Protein 4C24 (pdb70)

Foldseek 3Di:
DPLFDDPVQLVVQLVLLVVCVVVPQAQNALKKKWFADVVNQKIWIAADPDGSNPDDSQRIWIAHLVRHTDGHPGHGRLCVLLVSVLVVPDPFFGMKIWHAGPLLLVCLQVQHKFAALDLLLLLWARIAHEFDEDDGSDPNQSVSQNVRSVVTQKHRYHNGTIMGTGPDSVSNSVNSVSVSVSSVVCVVVVVVHHRDGDDNVVSVVSNVVVD

Solvent-accessible surface area: 10039 Å² total; per-residue (Å²): 112,100,120,36,11,47,66,66,39,25,109,63,0,23,126,18,1,68,18,0,43,120,73,122,17,9,83,11,107,44,11,6,0,0,17,8,36,76,102,78,78,10,0,1,0,2,8,49,85,34,88,8,103,122,13,134,61,82,6,1,0,0,1,40,47,115,17,83,72,67,53,30,175,116,140,21,2,49,4,79,57,2,0,1,16,0,4,76,92,33,128,69,0,42,0,0,0,0,0,61,10,80,57,0,24,61,5,0,68,112,130,82,65,0,29,2,24,45,99,42,0,14,29,5,18,88,36,0,81,38,3,66,108,12,72,143,36,50,152,53,2,0,61,31,0,13,133,15,0,107,63,32,68,0,0,0,0,2,67,22,0,0,0,0,0,0,53,67,0,109,54,0,24,58,5,0,69,26,0,19,98,1,0,90,58,32,18,78,34,114,127,197,36,139,15,121,70,55,87,84,147,64,5,60,88,18,46,117,146,78,195

Sequence (211 aa):
GSHMASSDVVKQELIIKYGKKLVETDLTKGTGGNLSVVFDREKQLMAITPSGIDFFEIKEESDIVVMMDINGNVVEGERLPSSEWYMHLIQYQTRDDDIDAIIHAHTTYATVLACLREPLPASHYMIIAVAGKDVRVVAEYATYGTKELAVNAAKAMEGRRAVLLANHGILAGAQNLLNAFNNIVEEEVEYCAKIYCLAKKNFGEPVVLPDEEMELMAEKFK

Nearest PDB structures (foldseek):
  4c25-assembly1_A  TM=1.003E+00  e=1.238E-41  Streptococcus pneumoniae TIGR4
  6btg-assembly1_A  TM=9.864E-01  e=4.181E-29  Bacillus thuringiensis
  8ix6-assembly1_A  TM=8.396E-01  e=2.714E-15  Bradyrhizobium sp. WSM3983
  8iqa-assembly1_A  TM=8.465E-01  e=7.415E-15  Alcaligenes faecalis subsp. faecalis NBRC 13111
  8il8-assembly1_C  TM=8.362E-01  e=9.393E-15  Alcaligenes faecalis subsp. faecalis NBRC 13111

B-factor: mean 19.61, std 7.41, range [9.48, 58.16]

Organism: Streptococcus pneumoniae serotype 4 (strain ATCC BAA-334 / TIGR4) (NCBI:txid170187)

InterPro domains:
  IPR001303 Class II aldolase/adducin N-terminal [PF00596] (6-182)
  IPR001303 Class II aldolase/adducin N-terminal [SM01007] (6-182)
  IPR036409 Class II aldolase/adducin N-terminal domain superfamily [G3DSA:3.40.225.10] (1-212)
  IPR036409 Class II aldolase/adducin N-terminal domain superfamily [SSF53639] (3-211)
  IPR050197 Aldolase class II family, sugar metabolism enzymes [PTHR22789] (2-211)

Structure (mmCIF, N/CA/C/O backbone):
data_4C24
#
_entry.id   4C24
#
_cell.length_a   112.970
_cell.length_b   112.970
_cell.length_c   40.905
_cell.angle_alpha   90.00
_cell.angle_beta   90.00
_cell.angle_gamma   90.00
#
_symmetry.space_group_name_H-M   'I 4'
#
loop_
_entity.id
_entity.type
_entity.pdbx_description
1 polymer 'L-FUCULOSE PHOSPHATE ALDOLASE'
2 non-polymer 'ZINC ION'
3 non-polymer 'NICKEL (II) ION'
4 non-polymer 'SULFATE ION'
5 non-polymer 1,2-ETHANEDIOL
6 non-polymer GLYCEROL
7 water water
#
loop_
_atom_site.group_PDB
_atom_site.id
_atom_site.type_symbol
_atom_site.label_atom_id
_at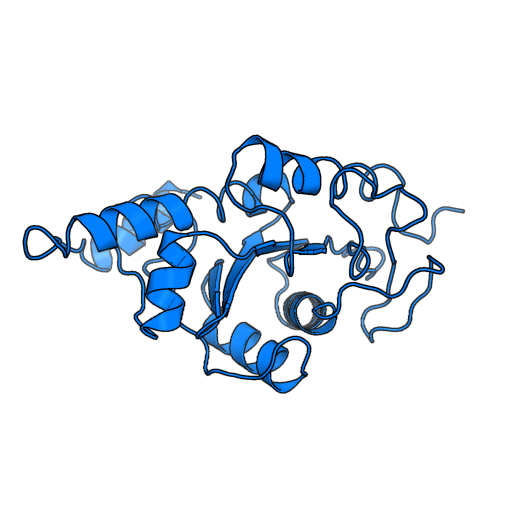om_site.label_alt_id
_atom_site.label_comp_id
_atom_site.label_asym_id
_atom_site.label_entity_id
_atom_site.label_seq_id
_atom_site.pdbx_PDB_ins_code
_atom_site.Cartn_x
_atom_site.Cartn_y
_atom_site.Cartn_z
_atom_site.occupancy
_atom_site.B_iso_or_equiv
_atom_site.auth_seq_id
_atom_site.auth_comp_id
_atom_site.auth_asym_id
_atom_site.auth_atom_id
_atom_site.pdbx_PDB_model_num
ATOM 1 N N . GLY A 1 1 ? 31.462 24.795 -35.090 1.00 32.01 -4 GLY A N 1
ATOM 2 C CA . GLY A 1 1 ? 30.829 23.772 -35.972 1.00 32.89 -4 GLY A CA 1
ATOM 3 C C . GLY A 1 1 ? 31.179 22.384 -35.480 1.00 32.81 -4 GLY A C 1
ATOM 4 O O . GLY A 1 1 ? 30.916 21.385 -36.149 1.00 33.07 -4 GLY A O 1
ATOM 5 N N . SER A 1 2 ? 31.793 22.343 -34.300 1.00 28.45 -3 SER A N 1
ATOM 6 C CA . SER A 1 2 ? 32.191 21.116 -33.632 1.00 27.28 -3 SER A CA 1
ATOM 7 C C . SER A 1 2 ? 32.466 21.496 -32.171 1.00 24.59 -3 SER A C 1
ATOM 8 O O . SER A 1 2 ? 32.929 20.669 -31.379 1.00 26.26 -3 SER A O 1
ATOM 11 N N . HIS A 1 3 ? 32.179 22.751 -31.834 1.00 18.57 -2 HIS A N 1
ATOM 12 C CA . HIS A 1 3 ? 32.599 23.299 -30.525 1.00 19.86 -2 HIS A CA 1
ATOM 13 C C . HIS A 1 3 ? 31.538 23.133 -29.466 1.00 20.64 -2 HIS A C 1
ATOM 14 O O . HIS A 1 3 ? 31.808 23.359 -28.280 1.00 22.49 -2 HIS A O 1
ATOM 21 N N . MET A 1 4 ? 30.340 22.766 -29.891 1.00 19.84 -1 MET A N 1
ATOM 22 C CA . MET A 1 4 ? 29.177 22.640 -29.010 1.00 20.20 -1 MET A CA 1
ATOM 23 C C . MET A 1 4 ? 28.757 21.182 -28.805 1.00 22.47 -1 MET A C 1
ATOM 24 O O . MET A 1 4 ? 29.336 20.257 -29.393 1.00 26.33 -1 MET A O 1
ATOM 29 N N . ALA A 1 5 ? 27.750 20.979 -27.962 1.00 26.02 0 ALA A N 1
ATOM 30 C CA . ALA A 1 5 ? 27.282 19.633 -27.648 1.00 26.15 0 ALA A CA 1
ATOM 31 C C . ALA A 1 5 ? 26.687 18.994 -28.903 1.00 26.74 0 ALA A C 1
ATOM 32 O O . ALA A 1 5 ? 25.972 19.655 -29.659 1.00 28.83 0 ALA A O 1
ATOM 34 N N . SER A 1 6 ? 26.990 17.717 -29.120 1.00 27.94 1 SER A N 1
ATOM 35 C CA . SER A 1 6 ? 26.585 17.035 -30.355 1.00 27.74 1 SER A CA 1
ATOM 36 C C . SER A 1 6 ? 25.077 16.818 -30.470 1.00 28.97 1 SER A C 1
ATOM 37 O O . SER A 1 6 ? 24.350 16.796 -29.464 1.00 27.94 1 SER A O 1
ATOM 40 N N . SER A 1 7 ? 24.609 16.658 -31.707 1.00 28.67 2 SER A N 1
ATOM 41 C CA . SER A 1 7 ? 23.251 16.202 -31.963 1.00 28.79 2 SER A CA 1
ATOM 42 C C . SER A 1 7 ? 22.957 14.900 -31.228 1.00 26.60 2 SER A C 1
ATOM 43 O O . SER A 1 7 ? 21.878 14.749 -30.637 1.00 28.43 2 SER A O 1
ATOM 46 N N . ASP A 1 8 ? 23.924 13.981 -31.243 1.00 25.86 3 ASP A N 1
ATOM 47 C CA . ASP A 1 8 ? 23.762 12.692 -30.584 1.00 27.33 3 ASP A CA 1
ATOM 48 C C . ASP A 1 8 ? 23.312 12.881 -29.130 1.00 26.46 3 ASP A C 1
ATOM 49 O O . ASP A 1 8 ? 22.281 12.330 -28.736 1.00 24.66 3 ASP A O 1
ATOM 51 N N . VAL A 1 9 ? 24.041 13.703 -28.370 1.00 26.93 4 VAL A N 1
ATOM 52 C CA A VAL A 1 9 ? 23.688 13.910 -26.952 0.50 25.76 4 VAL A CA 1
ATOM 53 C CA B VAL A 1 9 ? 23.722 13.987 -26.953 0.50 25.83 4 VAL A CA 1
ATOM 54 C C . VAL A 1 9 ? 22.305 14.538 -26.767 1.00 21.81 4 VAL A C 1
ATOM 55 O O . VAL A 1 9 ? 21.568 14.128 -25.878 1.00 24.30 4 VAL A O 1
ATOM 62 N N . LYS A 1 10 ? 21.931 15.497 -27.601 1.00 20.55 5 LYS A N 1
ATOM 63 C CA . LYS A 1 10 ? 20.616 16.126 -27.518 1.00 18.68 5 LYS A CA 1
ATOM 64 C C . LYS A 1 10 ? 19.471 15.136 -27.746 1.00 22.97 5 LYS A C 1
ATOM 65 O O . LYS A 1 10 ? 18.479 15.103 -27.003 1.00 21.57 5 LYS A O 1
ATOM 71 N N . GLN A 1 11 ? 19.627 14.315 -28.781 1.00 23.75 6 GLN A N 1
ATOM 72 C CA . GLN A 1 11 ? 18.636 13.306 -29.103 1.00 24.35 6 GLN A CA 1
ATOM 73 C C . GLN A 1 11 ? 18.499 12.313 -27.969 1.00 22.79 6 GLN A C 1
ATOM 74 O O . GLN A 1 11 ? 17.383 11.844 -27.687 1.00 21.28 6 GLN A O 1
ATOM 80 N N . GLU A 1 12 ? 19.636 11.984 -27.347 1.00 22.05 7 GLU A N 1
ATOM 81 C CA . GLU A 1 12 ? 19.654 11.033 -26.246 1.00 23.14 7 GLU A CA 1
ATOM 82 C C . GLU A 1 12 ? 18.915 11.577 -25.032 1.00 20.46 7 GLU A C 1
ATOM 83 O O . GLU A 1 12 ? 18.154 10.840 -24.403 1.00 19.31 7 GLU A O 1
ATOM 89 N N . LEU A 1 13 ? 19.085 12.857 -24.720 1.00 19.17 8 LEU A N 1
ATOM 90 C CA . LEU A 1 13 ? 18.289 13.472 -23.642 1.00 17.24 8 LEU A CA 1
ATOM 91 C C . LEU A 1 13 ? 16.801 13.330 -23.888 1.00 19.07 8 LEU A C 1
ATOM 92 O O . LEU A 1 13 ? 16.042 12.997 -23.004 1.00 20.37 8 LEU A O 1
ATOM 97 N N . ILE A 1 14 ? 16.385 13.558 -25.128 1.00 19.59 9 ILE A N 1
ATOM 98 C CA A ILE A 1 14 ? 14.990 13.427 -25.516 0.50 19.89 9 ILE A CA 1
ATOM 99 C CA B ILE A 1 14 ? 14.989 13.442 -25.497 0.50 19.72 9 ILE A CA 1
ATOM 100 C C . ILE A 1 14 ? 14.502 11.994 -25.351 1.00 19.30 9 ILE A C 1
ATOM 101 O O . ILE A 1 14 ? 13.422 11.760 -24.805 1.00 20.82 9 ILE A O 1
ATOM 110 N N . LYS A 1 15 ? 15.311 11.039 -25.812 1.00 19.35 10 LYS A N 1
ATOM 111 C CA . LYS A 1 15 ? 14.995 9.622 -25.709 1.00 22.91 10 LYS A CA 1
ATOM 112 C C . LYS A 1 15 ? 14.735 9.228 -24.250 1.00 22.17 10 LYS A C 1
ATOM 113 O O . LYS A 1 15 ? 13.693 8.641 -23.948 1.00 19.86 10 LYS A O 1
ATOM 119 N N . TYR A 1 16 ? 15.663 9.577 -23.357 1.00 20.31 11 TYR A N 1
ATOM 120 C CA . TYR A 1 16 ? 15.522 9.184 -21.944 1.00 18.83 11 TYR A CA 1
ATOM 121 C C . TYR A 1 16 ? 14.432 9.915 -21.192 1.00 16.93 11 TYR A C 1
ATOM 122 O O . TYR A 1 16 ? 13.845 9.340 -20.286 1.00 19.60 11 TYR A O 1
ATOM 131 N N . GLY A 1 17 ? 14.169 11.159 -21.561 1.00 16.17 12 GLY A N 1
ATOM 132 C CA . GLY A 1 17 ? 12.992 11.910 -21.118 1.00 14.48 12 GLY A CA 1
ATOM 133 C C . GLY A 1 17 ? 11.734 11.124 -21.385 1.00 17.36 12 GLY A C 1
ATOM 134 O O . GLY A 1 17 ? 10.934 10.871 -20.489 1.00 18.78 12 GLY A O 1
ATOM 135 N N . LYS A 1 18 ? 11.567 10.700 -22.636 1.00 19.73 13 LYS A N 1
ATOM 136 C CA . LYS A 1 18 ? 10.449 9.878 -22.999 1.00 18.77 13 LYS A CA 1
ATOM 137 C C . LYS A 1 18 ? 10.408 8.568 -22.225 1.00 16.90 13 LYS A C 1
ATOM 138 O O . LYS A 1 18 ? 9.333 8.160 -21.793 1.00 20.15 13 LYS A O 1
ATOM 144 N N . LYS A 1 19 ? 11.556 7.903 -22.071 1.00 16.90 14 LYS A N 1
ATOM 145 C CA . LYS A 1 19 ? 11.623 6.611 -21.352 1.00 17.36 14 LYS A CA 1
ATOM 146 C C . LYS A 1 19 ? 11.118 6.758 -19.919 1.00 18.28 14 LYS A C 1
ATOM 147 O O . LYS A 1 19 ? 10.424 5.877 -19.413 1.00 16.83 14 LYS A O 1
ATOM 149 N N . LEU A 1 20 ? 11.433 7.876 -19.294 1.00 18.66 15 LEU A N 1
ATOM 150 C CA . LEU A 1 20 ? 10.937 8.099 -17.920 1.00 17.66 15 LEU A CA 1
ATOM 151 C C . LEU A 1 20 ? 9.404 8.067 -17.869 1.00 17.57 15 LEU A C 1
ATOM 152 O O . LEU A 1 20 ? 8.824 7.501 -16.953 1.00 17.84 15 LEU A O 1
ATOM 157 N N . VAL A 1 21 ? 8.722 8.640 -18.872 1.00 17.52 16 VAL A N 1
ATOM 158 C CA . VAL A 1 21 ? 7.250 8.630 -18.901 1.00 18.98 16 VAL A CA 1
ATOM 159 C C . VAL A 1 21 ? 6.732 7.271 -19.377 1.00 20.25 16 VAL A C 1
ATOM 160 O O . VAL A 1 21 ? 5.767 6.744 -18.844 1.00 21.93 16 VAL A O 1
ATOM 164 N N . GLU A 1 22 ? 7.373 6.704 -20.397 1.00 20.11 17 GLU A N 1
ATOM 165 C CA . GLU A 1 22 ? 6.901 5.448 -20.991 1.00 22.33 17 GLU A CA 1
ATOM 166 C C . GLU A 1 22 ? 6.880 4.328 -19.948 1.00 23.04 17 GLU A C 1
ATOM 167 O O . GLU A 1 22 ? 5.951 3.513 -19.911 1.00 25.84 17 GLU A O 1
ATOM 173 N N . THR A 1 23 ? 7.887 4.315 -19.079 1.00 21.46 18 THR A N 1
ATOM 174 C CA . THR A 1 23 ? 7.992 3.277 -18.045 1.00 19.81 18 THR A CA 1
ATOM 175 C C . THR A 1 23 ? 7.271 3.676 -16.759 1.00 19.55 18 THR A C 1
ATOM 176 O O . THR A 1 23 ? 7.312 2.944 -15.774 1.00 24.17 18 THR A O 1
ATOM 180 N N . ASP A 1 24 ? 6.595 4.811 -16.794 1.00 20.52 19 ASP A N 1
ATOM 181 C CA . ASP A 1 24 ? 5.818 5.317 -15.660 1.00 21.24 19 ASP A CA 1
ATOM 182 C C . ASP A 1 24 ? 6.641 5.583 -14.400 1.00 20.74 19 ASP A C 1
ATOM 183 O O . ASP A 1 24 ? 6.117 5.549 -13.276 1.00 23.04 19 ASP A O 1
ATOM 188 N N . LEU A 1 25 ? 7.918 5.873 -14.573 1.00 18.25 20 LEU A N 1
ATOM 189 C CA . LEU A 1 25 ? 8.703 6.364 -13.431 1.00 18.31 20 LEU A CA 1
ATOM 190 C C . LEU A 1 25 ? 8.227 7.748 -13.000 1.00 22.35 20 LEU A C 1
ATOM 191 O O . LEU A 1 25 ? 8.162 8.050 -11.807 1.00 23.30 20 LEU A O 1
ATOM 196 N N . THR A 1 26 ? 7.896 8.602 -13.966 1.00 23.30 21 THR A N 1
ATOM 197 C CA . THR A 1 26 ? 7.372 9.931 -13.653 1.00 22.71 21 THR A CA 1
ATOM 198 C C . THR A 1 26 ? 6.462 10.397 -14.778 1.00 27.31 21 THR A C 1
ATOM 199 O O . THR A 1 26 ? 6.494 9.829 -15.863 1.00 34.45 21 THR A O 1
ATOM 203 N N . LYS A 1 27 ? 5.640 11.405 -14.506 1.00 31.20 22 LYS A N 1
ATOM 204 C CA . LYS A 1 27 ? 4.873 12.072 -15.555 1.00 34.34 22 LYS A CA 1
ATOM 205 C C . LYS A 1 27 ? 5.727 13.116 -16.294 1.00 34.26 22 LYS A C 1
ATOM 206 O O . LYS A 1 27 ? 5.351 13.592 -17.368 1.00 39.35 22 LYS A O 1
ATOM 208 N N . GLY A 1 28 ? 6.876 13.460 -15.710 1.00 32.65 23 GLY A N 1
ATOM 209 C CA . GLY A 1 28 ? 7.784 14.459 -16.273 1.00 32.38 23 GLY A CA 1
ATOM 210 C C . GLY A 1 28 ? 7.855 15.793 -15.551 1.00 28.05 23 GLY A C 1
ATOM 211 O O . GLY A 1 28 ? 8.870 16.495 -15.624 1.00 24.27 23 GLY A O 1
ATOM 212 N N . THR A 1 29 ? 6.784 16.158 -14.856 1.00 28.66 24 THR A N 1
ATOM 213 C CA . THR A 1 29 ? 6.721 17.475 -14.228 1.00 25.71 24 THR A CA 1
ATOM 214 C C . THR A 1 29 ? 7.810 17.597 -13.170 1.00 25.38 24 THR A C 1
ATOM 215 O O . THR A 1 29 ? 7.999 16.688 -12.349 1.00 25.89 24 THR A O 1
ATOM 219 N N . GLY A 1 30 ? 8.548 18.702 -13.231 1.00 24.34 25 GLY A N 1
ATOM 220 C CA . GLY A 1 30 ? 9.645 18.965 -12.310 1.00 25.27 25 GLY A CA 1
ATOM 221 C C . GLY A 1 30 ? 10.861 18.080 -12.515 1.00 20.81 25 GLY A C 1
ATOM 222 O O . GLY A 1 30 ? 11.832 18.212 -11.774 1.00 24.73 25 GLY A O 1
ATOM 223 N N . GLY A 1 31 ? 10.805 17.189 -13.517 1.00 19.88 26 GLY A N 1
ATOM 224 C CA . GLY A 1 31 ? 11.897 16.261 -13.829 1.00 18.30 26 GLY A CA 1
ATOM 225 C C . GLY A 1 31 ? 12.811 16.836 -14.890 1.00 16.27 26 GLY A C 1
ATOM 226 O O . GLY A 1 31 ? 12.407 17.704 -15.662 1.00 18.93 26 GLY A O 1
ATOM 227 N N . ASN A 1 32 ? 14.052 16.380 -14.914 1.00 14.27 27 ASN A N 1
ATOM 228 C CA . ASN A 1 32 ? 15.037 16.971 -15.854 1.00 12.58 27 ASN A CA 1
ATOM 229 C C . ASN A 1 32 ? 16.204 16.034 -16.055 1.00 13.77 27 ASN A C 1
ATOM 230 O O . ASN A 1 32 ? 16.493 15.184 -15.225 1.00 15.18 27 ASN A O 1
ATOM 235 N N . LEU A 1 33 ? 16.875 16.173 -17.192 1.00 12.08 28 LEU A N 1
ATOM 236 C CA . LEU A 1 33 ? 18.005 15.330 -17.515 1.00 10.64 28 LEU A CA 1
ATOM 237 C C . LEU A 1 33 ? 19.104 16.213 -18.058 1.00 10.40 28 LEU A C 1
ATOM 238 O O . LEU A 1 33 ? 18.841 17.232 -18.722 1.00 12.77 28 LEU A O 1
ATOM 243 N N . SER A 1 34 ? 20.329 15.775 -17.829 1.00 11.22 29 SER A N 1
ATOM 244 C CA . SER A 1 34 ? 21.474 16.457 -18.382 1.00 12.82 29 SER A CA 1
ATOM 245 C C . SER A 1 34 ? 22.601 15.490 -18.677 1.00 13.26 29 SER A C 1
ATOM 246 O O . SER A 1 34 ? 22.653 14.361 -18.158 1.00 11.98 29 SER A O 1
ATOM 249 N N . VAL A 1 35 ? 23.487 15.953 -19.566 1.00 12.08 30 VAL A N 1
ATOM 250 C CA A VAL A 1 35 ? 24.754 15.289 -19.804 0.50 13.38 30 VAL A CA 1
ATOM 251 C CA B VAL A 1 35 ? 24.732 15.292 -19.865 0.50 13.32 30 VAL A CA 1
ATOM 252 C C . VAL A 1 35 ? 25.848 16.337 -19.792 1.00 12.08 30 VAL A C 1
ATOM 253 O O . VAL A 1 35 ? 25.628 17.493 -20.163 1.00 15.35 30 VAL A O 1
ATOM 260 N N . PHE A 1 36 ? 27.031 15.917 -19.364 1.00 12.68 31 PHE A N 1
ATOM 261 C CA . PHE A 1 36 ? 28.205 16.776 -19.356 1.00 15.05 31 PHE A CA 1
ATOM 262 C C . PHE A 1 36 ? 29.272 16.196 -20.271 1.00 16.10 31 PHE A C 1
ATOM 263 O O . PHE A 1 36 ? 29.650 15.034 -20.146 1.00 17.92 31 PHE A O 1
ATOM 271 N N . ASP A 1 37 ? 29.746 17.023 -21.203 1.00 16.07 32 ASP A N 1
ATOM 272 C CA . ASP A 1 37 ? 30.822 16.639 -22.104 1.00 18.39 32 ASP A CA 1
ATOM 273 C C . ASP A 1 37 ? 32.102 17.133 -21.441 1.00 19.26 32 ASP A C 1
ATOM 274 O O . ASP A 1 37 ? 32.302 18.352 -21.321 1.00 19.43 32 ASP A O 1
ATOM 279 N N . ARG A 1 38 ? 32.953 16.210 -20.986 1.00 21.30 33 ARG A N 1
ATOM 280 C CA . ARG A 1 38 ? 34.189 16.576 -20.257 1.00 22.43 33 ARG A CA 1
ATOM 281 C C . ARG A 1 38 ? 35.270 17.235 -21.107 1.00 23.34 33 ARG A C 1
ATOM 282 O O . ARG A 1 38 ? 36.052 18.040 -20.603 1.00 26.57 33 ARG A O 1
ATOM 290 N N . GLU A 1 39 ? 35.323 16.877 -22.388 1.00 22.84 34 GLU A N 1
ATOM 291 C CA . GLU A 1 39 ? 36.342 17.425 -23.282 1.00 22.86 34 GLU A CA 1
ATOM 292 C C . GLU A 1 39 ? 35.982 18.881 -23.559 1.00 24.81 34 GLU A C 1
ATOM 293 O O . GLU A 1 39 ? 36.837 19.773 -23.484 1.00 28.05 34 GLU A O 1
ATOM 295 N N . LYS A 1 40 ? 34.700 19.115 -23.825 1.00 18.25 35 LYS A N 1
ATOM 296 C CA . LYS A 1 40 ? 34.198 20.456 -24.135 1.00 20.31 35 LYS A CA 1
ATOM 297 C C . LYS A 1 40 ? 33.860 21.286 -22.900 1.00 19.73 35 LYS A C 1
ATOM 298 O O . LYS A 1 40 ? 33.800 22.508 -22.976 1.00 21.79 35 LYS A O 1
ATOM 304 N N . GLN A 1 41 ? 33.667 20.611 -21.767 1.00 20.24 36 GLN A N 1
ATOM 305 C CA . GLN A 1 41 ? 33.224 21.244 -20.524 1.00 18.46 36 GLN A CA 1
ATOM 306 C C . GLN A 1 41 ? 31.893 21.985 -20.712 1.00 16.84 36 GLN A C 1
ATOM 307 O O . GLN A 1 41 ? 31.731 23.131 -20.295 1.00 18.82 36 GLN A O 1
ATOM 313 N N . LEU A 1 42 ? 30.938 21.302 -21.333 1.00 14.88 37 LEU A N 1
ATOM 314 C CA . LEU A 1 42 ? 29.617 21.850 -21.595 1.00 14.72 37 LEU A CA 1
ATOM 315 C C . LEU A 1 42 ? 28.590 20.908 -21.021 1.00 13.77 37 LEU A C 1
ATOM 316 O O . LEU A 1 42 ? 28.718 19.678 -21.183 1.00 14.96 37 LEU A O 1
ATOM 321 N N . MET A 1 43 ? 27.564 21.479 -20.376 1.00 11.99 38 MET A N 1
ATOM 322 C CA . MET A 1 43 ? 26.394 20.711 -19.994 1.00 12.16 38 MET A CA 1
ATOM 323 C C . MET A 1 43 ? 25.243 20.926 -20.981 1.00 12.60 38 MET A C 1
ATOM 324 O O . MET A 1 43 ? 24.913 22.058 -21.294 1.00 15.28 38 MET A O 1
ATOM 329 N N . ALA A 1 44 ? 24.618 19.835 -21.430 1.00 12.44 39 ALA A N 1
ATOM 330 C CA . ALA A 1 44 ? 23.376 19.931 -22.160 1.00 13.71 39 ALA A CA 1
ATOM 331 C C . ALA A 1 44 ? 22.255 19.493 -21.227 1.00 12.65 39 ALA A C 1
ATOM 332 O O . ALA A 1 44 ? 22.359 18.449 -20.590 1.00 14.33 39 ALA A O 1
ATOM 334 N N . ILE A 1 45 ? 21.196 20.278 -21.165 1.00 11.77 40 ILE A N 1
ATOM 335 C CA . ILE A 1 45 ? 20.129 20.012 -20.201 1.00 12.93 40 ILE A CA 1
ATOM 336 C C . ILE A 1 45 ? 18.757 20.233 -20.827 1.00 13.81 40 ILE A C 1
ATOM 337 O O . ILE A 1 45 ? 18.604 21.023 -21.753 1.00 14.29 40 ILE A O 1
ATOM 342 N N . THR A 1 46 ? 17.756 19.519 -20.347 1.00 13.59 41 THR A N 1
ATOM 343 C CA . THR A 1 46 ? 16.380 19.744 -20.794 1.00 12.80 41 THR A CA 1
ATOM 344 C C . THR A 1 46 ? 15.860 21.118 -20.415 1.00 15.06 41 THR A C 1
ATOM 345 O O . THR A 1 46 ? 16.345 21.720 -19.452 1.00 16.63 41 THR A O 1
ATOM 349 N N . PRO A 1 47 ? 14.880 21.648 -21.165 1.00 16.00 42 PRO A N 1
ATOM 350 C CA . PRO A 1 47 ? 14.369 22.988 -20.914 1.00 15.87 42 PRO A CA 1
ATOM 351 C C . PRO A 1 47 ? 13.313 22.988 -19.819 1.00 16.51 42 PRO A C 1
ATOM 352 O O . PRO A 1 47 ? 12.752 21.925 -19.514 1.00 19.05 42 PRO A O 1
ATOM 356 N N . SER A 1 48 ? 13.007 24.167 -19.286 1.00 19.03 43 SER A N 1
ATOM 357 C CA . SER A 1 48 ? 11.999 24.282 -18.219 1.00 20.94 43 SER A CA 1
ATOM 358 C C . SER A 1 48 ? 10.593 24.191 -18.785 1.00 24.15 43 SER A C 1
ATOM 359 O O . SER A 1 48 ? 10.317 24.750 -19.850 1.00 24.98 43 SER A O 1
ATOM 362 N N . GLY A 1 49 ? 9.717 23.483 -18.076 1.00 25.92 44 GLY A N 1
ATOM 363 C CA . GLY A 1 49 ? 8.279 23.538 -18.324 1.00 27.21 44 GLY A CA 1
ATOM 364 C C . GLY A 1 49 ? 7.835 23.169 -19.722 1.00 30.25 44 GLY A C 1
ATOM 365 O O . GLY A 1 49 ? 6.879 23.759 -20.243 1.00 32.53 44 GLY A O 1
ATOM 366 N N . ILE A 1 50 ? 8.541 22.223 -20.339 1.00 24.48 45 ILE A N 1
ATOM 367 C CA . ILE A 1 50 ? 8.069 21.630 -21.587 1.00 24.27 45 ILE A CA 1
ATOM 368 C C . ILE A 1 50 ? 7.870 20.135 -21.350 1.00 25.96 45 ILE A C 1
ATOM 369 O O . ILE A 1 50 ? 8.790 19.446 -20.903 1.00 26.98 45 ILE A O 1
ATOM 374 N N . ASP A 1 51 ? 6.656 19.659 -21.638 1.00 26.07 46 ASP A N 1
ATOM 375 C CA . ASP A 1 51 ? 6.306 18.236 -21.625 1.00 27.35 46 ASP A CA 1
ATOM 376 C C . ASP A 1 51 ? 7.383 17.415 -22.339 1.00 27.84 46 ASP A C 1
ATOM 377 O O . ASP A 1 51 ? 7.836 17.791 -23.429 1.00 25.50 46 ASP A O 1
ATOM 382 N N . PHE A 1 52 ? 7.806 16.311 -21.725 1.00 27.17 47 PHE A N 1
ATOM 383 C CA . PHE A 1 52 ? 8.874 15.480 -22.294 1.00 28.20 47 PHE A CA 1
ATOM 384 C C . PHE A 1 52 ? 8.586 15.019 -23.720 1.00 30.52 47 PHE A C 1
ATOM 385 O O . PHE A 1 52 ? 9.504 14.822 -24.518 1.00 29.83 47 PHE A O 1
ATOM 393 N N . PHE A 1 53 ? 7.307 14.854 -24.040 1.00 30.68 48 PHE A N 1
ATOM 394 C CA . PHE A 1 53 ? 6.931 14.379 -25.361 1.00 30.43 48 PHE A CA 1
ATOM 395 C C . PHE A 1 53 ? 6.867 15.480 -26.415 1.00 34.93 48 PHE A C 1
ATOM 396 O O . PHE A 1 53 ? 6.616 15.213 -27.595 1.00 38.88 48 PHE A O 1
ATOM 404 N N . GLU A 1 54 ? 7.132 16.709 -25.982 1.00 30.04 49 GLU A N 1
ATOM 405 C CA . GLU A 1 54 ? 7.121 17.873 -26.867 1.00 30.39 49 GLU A CA 1
ATOM 406 C C . GLU A 1 54 ? 8.494 18.538 -26.983 1.00 31.72 49 GLU A C 1
ATOM 407 O O . GLU A 1 54 ? 8.629 19.565 -27.640 1.00 31.73 49 GLU A O 1
ATOM 413 N N . ILE A 1 55 ? 9.512 17.957 -26.354 1.00 30.05 50 ILE A N 1
ATOM 414 C CA . ILE A 1 55 ? 10.856 18.533 -26.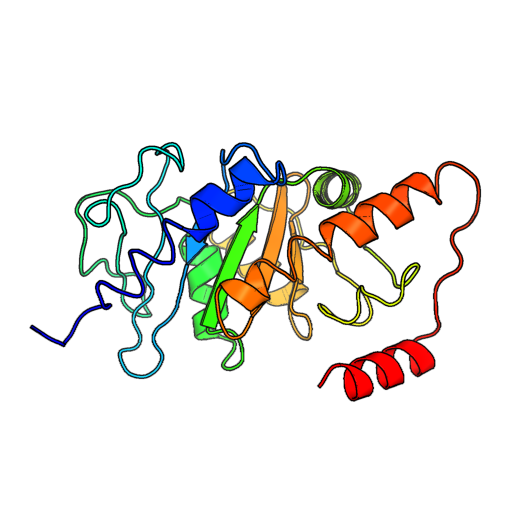416 1.00 29.69 50 ILE A CA 1
ATOM 415 C C . ILE A 1 55 ? 11.546 18.226 -27.750 1.00 27.06 50 ILE A C 1
ATOM 416 O O . ILE A 1 55 ? 11.683 17.058 -28.141 1.00 26.76 50 ILE A O 1
ATOM 421 N N . LYS A 1 56 ? 11.978 19.288 -28.436 1.00 27.16 51 LYS A N 1
ATOM 422 C CA . LYS A 1 56 ? 12.773 19.166 -29.656 1.00 26.13 51 LYS A CA 1
ATOM 423 C C . LYS A 1 56 ? 14.237 19.428 -29.354 1.00 24.52 51 LYS A C 1
ATOM 424 O O . LYS A 1 56 ? 14.572 20.049 -28.333 1.00 24.98 51 LYS A O 1
ATOM 430 N N . GLU A 1 57 ? 15.110 18.972 -30.246 1.00 23.60 52 GLU A N 1
ATOM 431 C CA A GLU A 1 57 ? 16.538 19.212 -30.127 0.50 23.27 52 GLU A CA 1
ATOM 432 C CA B GLU A 1 57 ? 16.544 19.222 -30.126 0.50 24.06 52 GLU A CA 1
ATOM 433 C C . GLU A 1 57 ? 16.842 20.698 -29.874 1.00 23.11 52 GLU A C 1
ATOM 434 O O . GLU A 1 57 ? 17.701 21.028 -29.052 1.00 22.73 52 GLU A O 1
ATOM 445 N N . SER A 1 58 ? 16.115 21.587 -30.549 1.00 22.82 53 SER A N 1
ATOM 446 C CA . SER A 1 58 ? 16.323 23.017 -30.399 1.00 24.96 53 SER A CA 1
ATOM 447 C C . SER A 1 58 ? 15.900 23.563 -29.041 1.00 23.01 53 SER A C 1
ATOM 448 O O . SER A 1 58 ? 16.242 24.686 -28.716 1.00 24.40 53 SER A O 1
ATOM 451 N N . ASP A 1 59 ? 15.144 22.782 -28.269 1.00 22.63 54 ASP A N 1
ATOM 452 C CA . ASP A 1 59 ? 14.735 23.192 -26.911 1.00 22.00 54 ASP A CA 1
ATOM 453 C C . ASP A 1 59 ? 15.793 22.849 -25.867 1.00 19.64 54 ASP A C 1
ATOM 454 O O . ASP A 1 59 ? 15.739 23.369 -24.730 1.00 22.12 54 ASP A O 1
ATOM 459 N N . ILE A 1 60 ? 16.704 21.944 -26.213 1.00 17.55 55 ILE A N 1
ATOM 460 C CA . ILE A 1 60 ? 17.826 21.578 -25.301 1.00 15.59 55 ILE A CA 1
ATOM 461 C C . ILE A 1 60 ? 18.711 22.794 -25.123 1.00 17.26 55 ILE A C 1
ATOM 462 O O . ILE A 1 60 ? 19.001 23.539 -26.061 1.00 20.24 55 ILE A O 1
ATOM 467 N N . VAL A 1 61 ? 19.104 23.026 -23.877 1.00 15.64 56 VAL A N 1
ATOM 468 C CA . VAL A 1 61 ? 19.918 24.166 -23.546 1.00 13.98 56 VAL A CA 1
ATOM 469 C C . VAL A 1 61 ? 21.320 23.688 -23.240 1.00 13.79 56 VAL A C 1
ATOM 470 O O . VAL A 1 61 ? 21.511 22.672 -22.551 1.00 14.73 56 VAL A O 1
ATOM 474 N N . VAL A 1 62 ? 22.307 24.405 -23.770 1.00 12.97 57 VAL A N 1
ATOM 475 C CA . VAL A 1 62 ? 23.698 24.018 -23.557 1.00 12.61 57 VAL A CA 1
ATOM 476 C C . VAL A 1 62 ? 24.356 25.148 -22.791 1.00 13.38 57 VAL A C 1
ATOM 477 O O . VAL A 1 62 ? 24.192 26.321 -23.111 1.00 14.01 57 VAL A O 1
ATOM 481 N N . MET A 1 63 ? 25.077 24.784 -21.736 1.00 14.36 58 MET A N 1
ATOM 482 C CA A MET A 1 63 ? 25.669 25.728 -20.829 0.50 15.13 58 MET A CA 1
ATOM 483 C CA B MET A 1 63 ? 25.681 25.785 -20.879 0.50 14.51 58 MET A CA 1
ATOM 484 C C . MET A 1 63 ? 27.133 25.428 -20.615 1.00 12.48 58 MET A C 1
ATOM 485 O O . MET A 1 63 ? 27.523 24.277 -20.644 1.00 13.41 58 MET A O 1
ATOM 494 N N . ASP A 1 64 ? 27.933 26.449 -20.339 1.00 12.96 59 ASP A N 1
ATOM 495 C CA . ASP A 1 64 ? 29.313 26.228 -19.926 1.00 14.71 59 ASP A CA 1
ATOM 496 C C . ASP A 1 64 ? 29.388 25.930 -18.406 1.00 16.43 59 ASP A C 1
ATOM 497 O O . ASP A 1 64 ? 28.374 25.929 -17.723 1.00 16.68 59 ASP A O 1
ATOM 502 N N . ILE A 1 65 ? 30.593 25.667 -17.925 1.00 16.15 60 ILE A N 1
ATOM 503 C CA . ILE A 1 65 ? 30.765 25.150 -16.551 1.00 16.90 60 ILE A CA 1
ATOM 504 C C . ILE A 1 65 ? 30.339 26.174 -15.508 1.00 17.56 60 ILE A C 1
ATOM 505 O O . ILE A 1 65 ? 30.067 25.789 -14.364 1.00 19.87 60 ILE A O 1
ATOM 510 N N . ASN A 1 66 ? 30.259 27.446 -15.892 1.00 16.90 61 ASN A N 1
ATOM 511 C CA . ASN A 1 66 ? 29.781 28.497 -14.977 1.00 16.43 61 ASN A CA 1
ATOM 512 C C . ASN A 1 66 ? 28.311 28.880 -15.168 1.00 16.70 61 ASN A C 1
ATOM 513 O O . ASN A 1 66 ? 27.806 29.851 -14.591 1.00 19.08 61 ASN A O 1
ATOM 518 N N . GLY A 1 67 ? 27.605 28.099 -15.981 1.00 15.21 62 GLY A N 1
ATOM 519 C CA . GLY A 1 67 ? 26.190 28.318 -16.177 1.00 15.90 62 GLY A CA 1
ATOM 520 C C . GLY A 1 67 ? 25.818 29.370 -17.194 1.00 16.95 62 GLY A C 1
ATOM 521 O O . GLY A 1 67 ? 24.672 29.826 -17.219 1.00 18.90 62 GLY A O 1
ATOM 522 N N . ASN A 1 68 ? 26.762 29.730 -18.062 1.00 16.20 63 ASN A N 1
ATOM 523 C CA . ASN A 1 68 ? 26.454 30.661 -19.142 1.00 16.76 63 ASN A CA 1
ATOM 524 C C . ASN A 1 68 ? 25.901 29.865 -20.297 1.00 14.17 63 ASN A C 1
ATOM 525 O O . ASN A 1 68 ? 26.528 28.897 -20.747 1.00 15.72 63 ASN A O 1
ATOM 530 N N . VAL A 1 69 ? 24.708 30.252 -20.723 1.00 15.60 64 VAL A N 1
ATOM 531 C CA . VAL A 1 69 ? 24.040 29.574 -21.837 1.00 14.97 64 VAL A CA 1
ATOM 532 C C . VAL A 1 6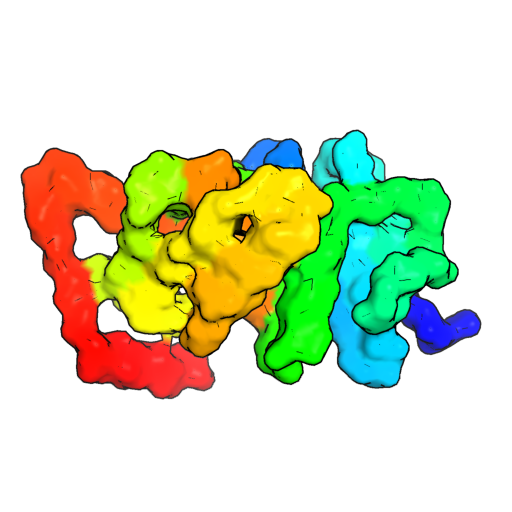9 ? 24.772 29.911 -23.133 1.00 16.13 64 VAL A C 1
ATOM 533 O O . VAL A 1 69 ? 25.035 31.078 -23.420 1.00 16.26 64 VAL A O 1
ATOM 537 N N . VAL A 1 70 ? 25.122 28.868 -23.874 1.00 14.50 65 VAL A N 1
ATOM 538 C CA . VAL A 1 70 ? 25.829 29.043 -25.147 1.00 15.18 65 VAL A CA 1
ATOM 539 C C . VAL A 1 70 ? 25.027 28.501 -26.338 1.00 14.40 65 VAL A C 1
ATOM 540 O O . VAL A 1 70 ? 25.310 28.863 -27.502 1.00 17.52 65 VAL A O 1
ATOM 544 N N . GLU A 1 71 ? 24.049 27.638 -26.109 1.00 15.21 66 GLU A N 1
ATOM 545 C CA . GLU A 1 71 ? 23.109 27.232 -27.172 1.00 16.89 66 GLU A CA 1
ATOM 546 C C . GLU A 1 71 ? 21.714 27.086 -26.617 1.00 18.93 66 GLU A C 1
ATOM 547 O O . GLU A 1 71 ? 21.559 26.594 -25.517 1.00 19.61 66 GLU A O 1
ATOM 553 N N . GLY A 1 72 ? 20.703 27.470 -27.397 1.00 20.02 67 GLY A N 1
ATOM 554 C CA . GLY A 1 72 ? 19.298 27.299 -27.044 1.00 19.07 67 GLY A CA 1
ATOM 555 C C . GLY A 1 72 ? 18.634 28.574 -26.587 1.00 20.41 67 GLY A C 1
ATOM 556 O O . GLY A 1 72 ? 19.221 29.352 -25.833 1.00 25.24 67 GLY A O 1
ATOM 557 N N . GLU A 1 73 ? 17.404 28.796 -27.045 1.00 22.75 68 GLU A N 1
ATOM 558 C CA . GLU A 1 73 ? 16.664 30.003 -26.707 1.00 25.04 68 GLU A CA 1
ATOM 559 C C . GLU A 1 73 ? 15.699 29.763 -25.565 1.00 23.26 68 GLU A C 1
ATOM 560 O O . GLU A 1 73 ? 15.161 30.712 -25.016 1.00 23.68 68 GLU A O 1
ATOM 566 N N . ARG A 1 74 ? 15.468 28.493 -25.245 1.00 22.16 69 ARG A N 1
ATOM 567 C CA . ARG A 1 74 ? 14.577 28.127 -24.138 1.00 22.52 69 ARG A CA 1
ATOM 568 C C . ARG A 1 74 ? 15.282 28.379 -22.842 1.00 22.07 69 ARG A C 1
ATOM 569 O O . ARG A 1 74 ? 16.494 28.330 -22.785 1.00 23.28 69 ARG A O 1
ATOM 577 N N . LEU A 1 75 ? 14.501 28.673 -21.813 1.00 22.42 70 LEU A N 1
ATOM 578 C CA . LEU A 1 75 ? 15.017 28.682 -20.453 1.00 21.16 70 LEU A CA 1
ATOM 579 C C . LEU A 1 75 ? 15.382 27.261 -20.068 1.00 18.64 70 LEU A C 1
ATOM 580 O O . LEU A 1 75 ? 14.615 26.318 -20.326 1.00 18.59 70 LEU A O 1
ATOM 585 N N . PRO A 1 76 ? 16.567 27.088 -19.458 1.00 17.82 71 PRO A N 1
ATOM 586 C CA . PRO A 1 76 ? 16.957 25.764 -19.003 1.00 16.97 71 PRO A CA 1
ATOM 587 C C . PRO A 1 76 ? 16.085 25.332 -17.827 1.00 16.56 71 PRO A C 1
ATOM 588 O O . PRO A 1 76 ? 15.446 26.173 -17.165 1.00 17.48 71 PRO A O 1
ATOM 592 N N . SER A 1 77 ? 16.048 24.028 -17.612 1.00 15.55 72 SER A N 1
ATOM 593 C CA . SER A 1 77 ? 15.406 23.454 -16.411 1.00 15.99 72 SER A CA 1
ATOM 594 C C . SER A 1 77 ? 15.668 24.343 -15.199 1.00 17.13 72 SER A C 1
ATOM 595 O O . SER A 1 77 ? 16.793 24.811 -15.019 1.00 15.06 72 SER A O 1
ATOM 598 N N . SER A 1 78 ? 14.648 24.532 -14.357 1.00 16.10 73 SER A N 1
ATOM 599 C CA . SER A 1 78 ? 14.851 25.308 -13.116 1.00 16.57 73 SER A CA 1
ATOM 600 C C . SER A 1 78 ? 15.921 24.664 -12.241 1.00 14.02 73 SER A C 1
ATOM 601 O O . SER A 1 78 ? 16.501 25.350 -11.391 1.00 16.04 73 SER A O 1
ATOM 604 N N . GLU A 1 79 ? 16.209 23.387 -12.451 1.00 13.71 74 GLU A N 1
ATOM 605 C CA . GLU A 1 79 ? 17.195 22.674 -11.612 1.00 12.63 74 GLU A CA 1
ATOM 606 C C . GLU A 1 79 ? 18.607 22.623 -12.206 1.00 11.37 74 GLU A C 1
ATOM 607 O O . GLU A 1 79 ? 19.440 21.802 -11.816 1.00 11.95 74 GLU A O 1
ATOM 613 N N . TRP A 1 80 ? 18.863 23.482 -13.210 1.00 11.64 75 TRP A N 1
ATOM 614 C CA . TRP A 1 80 ? 20.121 23.421 -13.904 1.00 12.51 75 TRP A CA 1
ATOM 615 C C . TRP A 1 80 ? 21.334 23.506 -13.015 1.00 12.07 75 TRP A C 1
ATOM 616 O O . TRP A 1 80 ? 22.318 22.838 -13.277 1.00 12.87 75 TRP A O 1
ATOM 627 N N . TYR A 1 81 ? 21.236 24.265 -11.909 1.00 12.66 76 TYR A N 1
ATOM 628 C CA . TYR A 1 81 ? 22.388 24.395 -11.043 1.00 12.60 76 TYR A CA 1
ATOM 629 C C . TYR A 1 81 ? 22.577 23.178 -10.141 1.00 11.22 76 TYR A C 1
ATOM 630 O O . TYR A 1 81 ? 23.717 22.783 -9.859 1.00 11.81 76 TYR A O 1
ATOM 639 N N . MET A 1 82 ? 21.476 22.504 -9.817 1.00 11.67 77 MET A N 1
ATOM 640 C CA . MET A 1 82 ? 21.600 21.234 -9.110 1.00 12.52 77 MET A CA 1
ATOM 641 C C . MET A 1 82 ? 22.365 20.206 -9.945 1.00 12.20 77 MET A C 1
ATOM 642 O O . MET A 1 82 ? 23.172 19.449 -9.446 1.00 13.21 77 MET A O 1
ATOM 647 N N . HIS A 1 83 ? 22.153 20.216 -11.274 1.00 12.31 78 HIS A N 1
ATOM 648 C CA . HIS A 1 83 ? 22.946 19.340 -12.115 1.00 12.27 78 HIS A CA 1
ATOM 649 C C . HIS A 1 83 ? 24.372 19.828 -12.265 1.00 10.72 78 HIS A C 1
ATOM 650 O O . HIS A 1 83 ? 25.332 19.067 -12.063 1.00 12.25 78 HIS A O 1
ATOM 657 N N . LEU A 1 84 ? 24.520 21.112 -12.602 1.00 11.14 79 LEU A N 1
ATOM 658 C CA . LEU A 1 84 ? 25.828 21.674 -12.879 1.00 12.24 79 LEU A CA 1
ATOM 659 C C . LEU A 1 84 ? 26.823 21.528 -11.717 1.00 11.94 79 LEU A C 1
ATOM 660 O O . LEU A 1 84 ? 27.985 21.188 -11.930 1.00 12.10 79 LEU A O 1
ATOM 665 N N . ILE A 1 85 ? 26.351 21.748 -10.478 1.00 12.62 80 ILE A N 1
ATOM 666 C CA . ILE A 1 85 ? 27.267 21.666 -9.340 1.00 14.52 80 ILE A CA 1
ATOM 667 C C . ILE A 1 85 ? 27.814 20.244 -9.144 1.00 11.71 80 ILE A C 1
ATOM 668 O O . ILE A 1 85 ? 28.936 20.053 -8.667 1.00 14.43 80 ILE A O 1
ATOM 673 N N . GLN A 1 86 ? 27.036 19.233 -9.545 1.00 12.52 81 GLN A N 1
ATOM 674 C CA . GLN A 1 86 ? 27.554 17.888 -9.530 1.00 12.53 81 GLN A CA 1
ATOM 675 C C . GLN A 1 86 ? 28.720 17.767 -10.492 1.00 13.76 81 GLN A C 1
ATOM 676 O O . GLN A 1 86 ? 29.752 17.235 -10.158 1.00 14.24 81 GLN A O 1
ATOM 682 N N . TYR A 1 87 ? 28.534 18.251 -11.726 1.00 13.32 82 TYR A N 1
ATOM 683 C CA . TYR A 1 87 ? 29.608 18.122 -12.677 1.00 14.03 82 TYR A CA 1
ATOM 684 C C . TYR A 1 87 ? 30.862 18.905 -12.284 1.00 14.47 82 TYR A C 1
ATOM 685 O O . TYR A 1 87 ? 31.978 18.500 -12.597 1.00 17.99 82 TYR A O 1
ATOM 694 N N . GLN A 1 88 ? 30.665 20.025 -11.587 1.00 13.51 83 GLN A N 1
ATOM 695 C CA . GLN A 1 88 ? 31.749 20.853 -11.073 1.00 16.02 83 GLN A CA 1
ATOM 696 C C . GLN A 1 88 ? 32.545 20.174 -9.983 1.00 15.81 83 GLN A C 1
ATOM 697 O O . GLN A 1 88 ? 33.695 20.517 -9.789 1.00 18.38 83 GLN A O 1
ATOM 703 N N . THR A 1 89 ? 31.923 19.244 -9.259 1.00 16.14 84 THR A N 1
ATOM 704 C CA . THR A 1 89 ? 32.539 18.729 -8.028 1.00 17.66 84 THR A CA 1
ATOM 705 C C . THR A 1 89 ? 32.880 17.240 -8.087 1.00 19.19 84 THR A C 1
ATOM 706 O O . THR A 1 89 ? 33.551 16.715 -7.186 1.00 23.65 84 THR A O 1
ATOM 710 N N . ARG A 1 90 ? 32.407 16.561 -9.138 1.00 19.15 85 ARG A N 1
ATOM 711 C CA . ARG A 1 90 ? 32.575 15.127 -9.309 1.00 21.99 85 ARG A CA 1
ATOM 712 C C . ARG A 1 90 ? 33.019 14.821 -10.722 1.00 21.21 85 ARG A C 1
ATOM 713 O O . ARG A 1 90 ? 32.367 15.260 -11.662 1.00 27.32 85 ARG A O 1
ATOM 721 N N . ASP A 1 91 ? 34.111 14.068 -10.831 1.00 22.32 86 ASP A N 1
ATOM 722 C CA A ASP A 1 91 ? 34.640 13.652 -12.128 0.50 24.89 86 ASP A CA 1
ATOM 723 C CA B ASP A 1 91 ? 34.720 13.569 -12.064 0.50 25.49 86 ASP A CA 1
ATOM 724 C C . ASP A 1 91 ? 34.037 12.324 -12.613 1.00 25.13 86 ASP A C 1
ATOM 725 O O . ASP A 1 91 ? 34.251 11.926 -13.772 1.00 27.46 86 ASP A O 1
ATOM 734 N N . ASP A 1 92 ? 33.319 11.637 -11.727 1.00 23.37 87 ASP A N 1
ATOM 735 C CA . ASP A 1 92 ? 32.773 10.309 -12.001 1.00 26.09 87 ASP A CA 1
ATOM 736 C C . ASP A 1 92 ? 31.339 10.281 -12.527 1.00 25.95 87 ASP A C 1
ATOM 737 O O . ASP A 1 92 ? 30.772 9.200 -12.721 1.00 27.69 87 ASP A O 1
ATOM 742 N N . ILE A 1 93 ? 30.766 11.460 -12.750 1.00 21.17 88 ILE A N 1
ATOM 743 C CA . ILE A 1 93 ? 29.369 11.599 -13.142 1.00 22.45 88 ILE A CA 1
ATOM 744 C C . ILE A 1 93 ? 29.331 12.406 -14.425 1.00 19.52 88 ILE A C 1
ATOM 745 O O . ILE A 1 93 ? 29.768 13.540 -14.428 1.00 19.51 88 ILE A O 1
ATOM 750 N N . ASP A 1 94 ? 28.818 11.826 -15.506 1.00 17.77 89 ASP A N 1
ATOM 751 C CA . ASP A 1 94 ? 28.696 12.562 -16.777 1.00 17.09 89 ASP A CA 1
ATOM 752 C C . ASP A 1 94 ? 27.251 12.691 -17.270 1.00 16.40 89 ASP A C 1
ATOM 753 O O . ASP A 1 94 ? 26.988 13.254 -18.347 1.00 17.22 89 ASP A O 1
ATOM 758 N N . ALA A 1 95 ? 26.303 12.140 -16.521 1.00 13.90 90 ALA A N 1
ATOM 759 C CA . ALA A 1 95 ? 24.905 12.258 -16.881 1.00 13.77 90 ALA A CA 1
ATOM 760 C C . ALA A 1 95 ? 24.091 12.206 -15.611 1.00 13.12 90 ALA A C 1
ATOM 761 O O . ALA A 1 95 ? 24.436 11.440 -14.708 1.00 16.10 90 ALA A O 1
ATOM 763 N N . ILE A 1 96 ? 23.020 12.990 -15.565 1.00 13.08 91 ILE A N 1
ATOM 764 C CA . ILE A 1 96 ? 22.205 13.120 -14.354 1.00 12.86 91 ILE A CA 1
ATOM 765 C C . ILE A 1 96 ? 20.742 13.121 -14.721 1.00 12.46 91 ILE A C 1
ATOM 766 O O . ILE A 1 96 ? 20.316 13.774 -15.713 1.00 13.24 91 ILE A O 1
ATOM 771 N N . ILE A 1 97 ? 19.941 12.422 -13.920 1.00 12.71 92 ILE A N 1
ATOM 772 C CA . ILE A 1 97 ? 18.515 12.465 -14.072 1.00 13.10 92 ILE A CA 1
ATOM 773 C C . ILE A 1 97 ? 17.901 12.859 -12.761 1.00 12.39 92 ILE A C 1
ATOM 774 O O . ILE A 1 97 ? 18.290 12.299 -11.705 1.00 15.38 92 ILE A O 1
ATOM 779 N N . HIS A 1 98 ? 16.994 13.829 -12.813 1.00 11.89 93 HIS A N 1
ATOM 780 C CA . HIS A 1 98 ? 16.157 14.184 -11.653 1.00 12.80 93 HIS A CA 1
ATOM 781 C C . HIS A 1 98 ? 14.717 13.832 -11.980 1.00 12.80 93 HIS A C 1
ATOM 782 O O . HIS A 1 98 ? 14.192 14.141 -13.079 1.00 14.96 93 HIS A O 1
ATOM 789 N N . ALA A 1 99 ? 14.051 13.164 -11.043 1.00 12.94 94 ALA A N 1
ATOM 790 C CA . ALA A 1 99 ? 12.700 12.736 -11.259 1.00 12.81 94 ALA A CA 1
ATOM 791 C C . ALA A 1 99 ? 11.887 12.826 -9.991 1.00 12.29 94 ALA A C 1
ATOM 792 O O . ALA A 1 99 ? 12.466 12.778 -8.911 1.00 15.62 94 ALA A O 1
ATOM 794 N N . HIS A 1 100 ? 10.583 12.984 -10.124 1.00 12.09 95 HIS A N 1
ATOM 795 C CA . HIS A 1 100 ? 9.656 12.873 -8.987 1.00 12.43 95 HIS A CA 1
ATOM 796 C C . HIS A 1 100 ? 9.014 11.513 -9.134 1.00 14.89 95 HIS A C 1
ATOM 797 O O . HIS A 1 100 ? 7.996 11.357 -9.819 1.00 20.00 95 HIS A O 1
ATOM 804 N N . THR A 1 101 ? 9.672 10.497 -8.589 1.00 13.23 96 THR A N 1
ATOM 805 C CA . THR A 1 101 ? 9.144 9.150 -8.686 1.00 14.79 96 THR A CA 1
ATOM 806 C C . THR A 1 101 ? 8.140 8.874 -7.553 1.00 15.68 96 THR A C 1
ATOM 807 O O . THR A 1 101 ? 7.647 9.817 -6.897 1.00 18.58 96 THR A O 1
ATOM 811 N N . THR A 1 102 ? 7.774 7.620 -7.360 1.00 12.16 97 THR A N 1
ATOM 812 C CA . THR A 1 102 ? 6.792 7.354 -6.302 1.00 11.63 97 THR A CA 1
ATOM 813 C C . THR A 1 102 ? 7.411 7.074 -4.931 1.00 12.13 97 THR A C 1
ATOM 814 O O . THR A 1 102 ? 7.413 7.975 -4.067 1.00 11.59 97 THR A O 1
ATOM 818 N N . TYR A 1 103 ? 7.923 5.865 -4.727 1.00 11.79 98 TYR A N 1
ATOM 819 C CA . TYR A 1 103 ? 8.361 5.493 -3.364 1.00 11.01 98 TYR A CA 1
ATOM 820 C C . TYR A 1 103 ? 9.623 6.183 -2.927 1.00 10.73 98 TYR A C 1
ATOM 821 O O . TYR A 1 103 ? 9.815 6.410 -1.709 1.00 11.25 98 TYR A O 1
ATOM 830 N N . ALA A 1 104 ? 10.520 6.501 -3.844 1.00 10.79 99 ALA A N 1
ATOM 831 C CA . ALA A 1 104 ? 11.681 7.301 -3.514 1.00 11.46 99 ALA A CA 1
ATOM 832 C C . ALA A 1 104 ? 11.231 8.656 -2.974 1.00 11.88 99 ALA A C 1
ATOM 833 O O . ALA A 1 104 ? 11.812 9.161 -2.021 1.00 11.98 99 ALA A O 1
ATOM 835 N N . THR A 1 105 ? 10.175 9.220 -3.537 1.00 11.46 100 THR A N 1
ATOM 836 C CA . THR A 1 105 ? 9.672 10.508 -3.091 1.00 11.83 100 THR A CA 1
ATOM 837 C C . THR A 1 105 ? 8.936 10.353 -1.769 1.00 11.60 100 THR A C 1
ATOM 838 O O . THR A 1 105 ? 9.028 11.250 -0.942 1.00 12.42 100 THR A O 1
ATOM 842 N N . VAL A 1 106 ? 8.238 9.230 -1.576 1.00 11.01 101 VAL A N 1
ATOM 843 C CA . VAL A 1 106 ? 7.676 8.906 -0.227 1.00 10.26 101 VAL A CA 1
ATOM 844 C C . VAL A 1 106 ? 8.756 9.011 0.839 1.00 11.39 101 VAL A C 1
ATOM 845 O O . VAL A 1 106 ? 8.586 9.713 1.877 1.00 12.36 101 VAL A O 1
ATOM 849 N N . LEU A 1 107 ? 9.857 8.311 0.615 1.00 10.25 102 LEU A N 1
ATOM 850 C CA . LEU A 1 107 ? 10.967 8.384 1.573 1.00 10.34 102 LEU A CA 1
ATOM 851 C C . LEU A 1 107 ? 11.455 9.821 1.730 1.00 11.39 102 LEU A C 1
ATOM 852 O O . LEU A 1 107 ? 11.714 10.285 2.822 1.00 12.88 102 LEU A O 1
ATOM 857 N N . ALA A 1 108 ? 11.564 10.564 0.631 1.00 11.21 103 ALA A N 1
ATOM 858 C CA . ALA A 1 108 ? 11.996 11.944 0.681 1.00 11.13 103 ALA A CA 1
ATOM 859 C C . ALA A 1 108 ? 11.053 12.815 1.508 1.00 11.78 103 ALA A C 1
ATOM 860 O O . ALA A 1 108 ? 11.496 13.769 2.142 1.00 12.26 103 ALA A O 1
ATOM 862 N N . CYS A 1 109 ? 9.753 12.537 1.446 1.00 13.64 104 CYS A N 1
ATOM 863 C CA . CYS A 1 109 ? 8.784 13.341 2.187 1.00 13.48 104 CYS A CA 1
ATOM 864 C C . CYS A 1 109 ? 8.747 13.005 3.662 1.00 15.79 104 CYS A C 1
ATOM 865 O O . CYS A 1 109 ? 8.304 13.832 4.455 1.00 18.73 104 CYS A O 1
ATOM 868 N N . LEU A 1 110 ? 9.181 11.795 3.989 1.00 13.88 105 LEU A N 1
ATOM 869 C CA . LEU A 1 110 ? 9.402 11.385 5.387 1.00 13.45 105 LEU A CA 1
ATOM 870 C C . LEU A 1 110 ? 10.757 11.868 5.850 1.00 15.41 105 LEU A C 1
ATOM 871 O O . LEU A 1 110 ? 11.071 11.801 7.051 1.00 16.65 105 LEU A O 1
ATOM 876 N N . ARG A 1 111 ? 11.592 12.316 4.911 1.00 16.23 106 ARG A N 1
ATOM 877 C CA . ARG A 1 111 ? 13.002 12.596 5.167 1.00 14.77 106 ARG A CA 1
ATOM 878 C C . ARG A 1 111 ? 13.721 11.377 5.793 1.00 13.64 106 ARG A C 1
ATOM 879 O O . ARG A 1 111 ? 14.479 11.494 6.775 1.00 17.61 106 ARG A O 1
ATOM 887 N N . GLU A 1 112 ? 13.450 10.200 5.210 1.00 14.31 107 GLU A N 1
ATOM 888 C CA . GLU A 1 112 ? 13.976 8.923 5.640 1.00 14.23 107 GLU A CA 1
ATOM 889 C C . GLU A 1 112 ? 14.910 8.385 4.587 1.00 15.09 107 GLU A C 1
ATOM 890 O O . GLU A 1 112 ? 14.555 8.402 3.401 1.00 17.01 107 GLU A O 1
ATOM 896 N N . PRO A 1 113 ? 16.106 7.954 4.977 1.00 13.47 108 PRO A N 1
ATOM 897 C CA . PRO A 1 113 ? 17.039 7.377 4.026 1.00 13.83 108 PRO A CA 1
ATOM 898 C C . PRO A 1 113 ? 16.631 5.981 3.564 1.00 12.32 108 PRO A C 1
ATOM 899 O O . PRO A 1 113 ? 15.767 5.326 4.150 1.00 14.35 108 PRO A O 1
ATOM 903 N N . LEU A 1 114 ? 17.245 5.531 2.475 1.00 12.97 109 LEU A N 1
ATOM 904 C CA . LEU A 1 114 ? 16.984 4.194 1.974 1.00 11.86 109 LEU A CA 1
ATOM 905 C C . LEU A 1 114 ? 18.159 3.263 2.237 1.00 13.50 109 LEU A C 1
ATOM 906 O O . LEU A 1 114 ? 19.237 3.455 1.672 1.00 13.65 109 LEU A O 1
ATOM 911 N N . PRO A 1 115 ? 17.952 2.236 3.088 1.00 13.30 110 PRO A N 1
ATOM 912 C CA . PRO A 1 115 ? 19.021 1.299 3.372 1.00 13.42 110 PRO A CA 1
ATOM 913 C C . PRO A 1 115 ? 19.012 0.084 2.462 1.00 13.14 110 PRO A C 1
ATOM 914 O O . PRO A 1 115 ? 18.131 -0.025 1.605 1.00 14.29 110 PRO A O 1
ATOM 918 N N . ALA A 1 116 ? 19.974 -0.817 2.667 1.00 12.61 111 ALA A N 1
ATOM 919 C CA . ALA A 1 116 ? 20.158 -2.013 1.849 1.00 13.88 111 ALA A CA 1
ATOM 920 C C . ALA A 1 116 ? 19.231 -3.171 2.217 1.00 12.83 111 ALA A C 1
ATOM 921 O O . ALA A 1 116 ? 19.704 -4.286 2.501 1.00 14.78 111 ALA A O 1
ATOM 923 N N . SER A 1 117 ? 17.922 -2.938 2.168 1.00 12.86 112 SER A N 1
ATOM 924 C CA . SER A 1 117 ? 16.972 -4.039 2.313 1.00 13.49 112 SER A CA 1
ATOM 925 C C . SER A 1 117 ? 16.962 -4.927 1.076 1.00 14.63 112 SER A C 1
ATOM 926 O O . SER A 1 117 ? 16.603 -6.077 1.160 1.00 15.23 112 SER A O 1
ATOM 929 N N . HIS A 1 118 ? 17.332 -4.352 -0.076 1.00 14.47 113 HIS A N 1
ATOM 930 C CA . HIS A 1 118 ? 17.556 -5.133 -1.280 1.00 14.93 113 HIS A CA 1
ATOM 931 C C . HIS A 1 118 ? 18.951 -4.869 -1.782 1.00 12.68 113 HIS A C 1
ATOM 932 O O . HIS A 1 118 ? 19.399 -3.708 -1.789 1.00 14.94 113 HIS A O 1
ATOM 939 N N . TYR A 1 119 ? 19.647 -5.922 -2.209 1.00 13.13 114 TYR A N 1
ATOM 940 C CA . TYR A 1 119 ? 21.049 -5.780 -2.619 1.00 14.35 114 TYR A CA 1
ATOM 941 C C . TYR A 1 119 ? 21.283 -4.866 -3.832 1.00 13.77 114 TYR A C 1
ATOM 942 O O . TYR A 1 119 ? 22.374 -4.334 -3.997 1.00 15.61 114 TYR A O 1
ATOM 951 N N . MET A 1 120 ? 20.247 -4.685 -4.652 1.00 13.87 115 MET A N 1
ATOM 952 C CA . MET A 1 120 ? 20.407 -3.891 -5.878 1.00 14.75 115 MET A CA 1
ATOM 953 C C . MET A 1 120 ? 20.677 -2.417 -5.641 1.00 14.15 115 MET A C 1
ATOM 954 O O . MET A 1 120 ? 21.057 -1.670 -6.549 1.00 14.62 115 MET A O 1
ATOM 959 N N . ILE A 1 121 ? 20.495 -1.954 -4.409 1.00 13.63 116 ILE A N 1
ATOM 960 C CA A ILE A 1 121 ? 20.786 -0.571 -4.103 0.50 14.53 116 ILE A CA 1
ATOM 961 C CA B ILE A 1 121 ? 20.787 -0.569 -4.096 0.50 14.51 116 ILE A CA 1
ATOM 962 C C . ILE A 1 121 ? 22.265 -0.271 -4.352 1.00 12.70 116 ILE A C 1
ATOM 963 O O . ILE A 1 121 ? 22.635 0.874 -4.464 1.00 13.53 116 ILE A O 1
ATOM 972 N N . ALA A 1 122 ? 23.110 -1.299 -4.387 1.00 14.83 117 ALA A N 1
ATOM 973 C CA . ALA A 1 122 ? 24.540 -1.111 -4.676 1.00 15.19 117 ALA A CA 1
ATOM 974 C C . ALA A 1 122 ? 24.849 -0.400 -6.002 1.00 15.32 117 ALA A C 1
ATOM 975 O O . ALA A 1 122 ? 25.951 0.101 -6.186 1.00 17.14 117 ALA A O 1
ATOM 977 N N . VAL A 1 123 ? 23.869 -0.307 -6.893 1.00 16.10 118 VAL A N 1
ATOM 978 C CA . VAL A 1 123 ? 24.071 0.573 -8.055 1.00 16.77 118 VAL A CA 1
ATOM 979 C C . VAL A 1 123 ? 24.274 2.040 -7.652 1.00 14.65 118 VAL A C 1
ATOM 980 O O . VAL A 1 123 ? 24.897 2.806 -8.370 1.00 18.39 118 VAL A O 1
ATOM 984 N N . ALA A 1 124 ? 23.744 2.436 -6.489 1.00 14.66 119 ALA A N 1
ATOM 985 C CA . ALA A 1 124 ? 23.923 3.778 -5.999 1.00 16.37 119 ALA A CA 1
ATOM 986 C C . ALA A 1 124 ? 24.905 3.874 -4.827 1.00 15.94 119 ALA A C 1
ATOM 987 O O . ALA A 1 124 ? 25.601 4.865 -4.704 1.00 16.53 119 ALA A O 1
ATOM 989 N N . GLY A 1 125 ? 24.961 2.841 -3.991 1.00 16.94 120 GLY A N 1
ATOM 990 C CA . GLY A 1 125 ? 25.834 2.827 -2.802 1.00 18.62 120 GLY A CA 1
ATOM 991 C C . GLY A 1 125 ? 25.247 1.914 -1.747 1.00 16.97 120 GLY A C 1
ATOM 992 O O . GLY A 1 125 ? 24.307 1.182 -2.015 1.00 16.96 120 GLY A O 1
ATOM 993 N N . LYS A 1 126 ? 25.801 1.925 -0.537 1.00 16.38 121 LYS A N 1
ATOM 994 C CA . LYS A 1 126 ? 25.227 1.034 0.505 1.00 17.62 121 LYS A CA 1
ATOM 995 C C . LYS A 1 126 ? 23.861 1.501 0.986 1.00 15.60 121 LYS A C 1
ATOM 996 O O . LYS A 1 126 ? 23.084 0.722 1.550 1.00 17.56 121 LYS A O 1
ATOM 1002 N N . ASP A 1 127 ? 23.605 2.789 0.805 1.00 15.70 122 ASP A N 1
ATOM 1003 C CA . ASP A 1 127 ? 22.326 3.400 1.119 1.00 14.21 122 ASP A CA 1
ATOM 1004 C C . ASP A 1 127 ? 22.190 4.649 0.286 1.00 15.71 122 ASP A C 1
ATOM 1005 O O . ASP A 1 127 ? 23.144 5.058 -0.388 1.00 16.26 122 ASP A O 1
ATOM 1010 N N . VAL A 1 128 ? 20.998 5.230 0.296 1.00 13.91 123 VAL A N 1
ATOM 1011 C CA . VAL A 1 128 ? 20.759 6.526 -0.336 1.00 15.10 123 VAL A CA 1
ATOM 1012 C C . VAL A 1 128 ? 20.294 7.510 0.734 1.00 13.10 123 VAL A C 1
ATOM 1013 O O . VAL A 1 128 ? 19.348 7.239 1.489 1.00 15.21 123 VAL A O 1
ATOM 1017 N N . ARG A 1 129 ? 21.022 8.607 0.842 1.00 11.66 124 ARG A N 1
ATOM 1018 C CA . ARG A 1 129 ? 20.747 9.613 1.866 1.00 11.23 124 ARG A CA 1
ATOM 1019 C C . ARG A 1 129 ? 19.650 10.563 1.443 1.00 13.96 124 ARG A C 1
ATOM 1020 O O . ARG A 1 129 ? 19.296 10.632 0.258 1.00 15.46 124 ARG A O 1
ATOM 1028 N N . VAL A 1 130 ? 19.152 11.333 2.400 1.00 13.99 125 VAL A N 1
ATOM 1029 C CA A VAL A 1 130 ? 18.220 12.402 2.099 0.50 13.75 125 VAL A CA 1
ATOM 1030 C CA B VAL A 1 130 ? 18.213 12.417 2.133 0.50 13.93 125 VAL A CA 1
ATOM 1031 C C . VAL A 1 130 ? 18.899 13.763 2.318 1.00 14.22 125 VAL A C 1
ATOM 1032 O O . VAL A 1 130 ? 19.472 14.055 3.387 1.00 17.68 125 VAL A O 1
ATOM 1039 N N . ALA A 1 131 ? 18.872 14.590 1.285 1.00 13.98 126 ALA A N 1
ATOM 1040 C CA . ALA A 1 131 ? 19.431 15.917 1.378 1.00 13.96 126 ALA A CA 1
ATOM 1041 C C . ALA A 1 131 ? 18.586 16.811 2.281 1.00 14.23 126 ALA A C 1
ATOM 1042 O O . ALA A 1 131 ? 17.382 16.611 2.422 1.00 15.03 126 ALA A O 1
ATOM 1044 N N . GLU A 1 132 ? 19.221 17.826 2.855 1.00 15.21 127 GLU A N 1
ATOM 1045 C CA . GLU A 1 132 ? 18.493 18.850 3.583 1.00 17.58 127 GLU A CA 1
ATOM 1046 C C . GLU A 1 132 ? 17.502 19.536 2.635 1.00 16.70 127 GLU A C 1
ATOM 1047 O O . GLU A 1 132 ? 17.824 19.798 1.459 1.00 16.01 127 GLU A O 1
ATOM 1049 N N . TYR A 1 133 ? 16.308 19.829 3.135 1.00 14.58 128 TYR A N 1
ATOM 1050 C CA . TYR A 1 133 ? 15.307 20.541 2.350 1.00 13.86 128 TYR A CA 1
ATOM 1051 C C . TYR A 1 133 ? 15.772 21.923 1.902 1.00 13.98 128 TYR A C 1
ATOM 1052 O O . TYR A 1 133 ? 16.340 22.716 2.674 1.00 17.27 128 TYR A O 1
ATOM 1061 N N . ALA A 1 134 ? 15.502 22.231 0.630 1.00 14.57 129 ALA A N 1
ATOM 1062 C CA . ALA A 1 134 ? 15.578 23.606 0.176 1.00 15.28 129 ALA A CA 1
ATOM 1063 C C . ALA A 1 134 ? 14.625 23.748 -0.987 1.00 14.50 129 ALA A C 1
ATOM 1064 O O . ALA A 1 134 ? 14.287 22.754 -1.623 1.00 16.34 129 ALA A O 1
ATOM 1066 N N . THR A 1 135 ? 14.176 24.967 -1.227 1.00 13.59 130 THR A N 1
ATOM 1067 C CA . THR A 1 135 ? 13.197 25.267 -2.281 1.00 15.04 130 THR A CA 1
ATOM 1068 C C . THR A 1 135 ? 13.711 24.801 -3.636 1.00 15.50 130 THR A C 1
ATOM 1069 O O . THR A 1 135 ? 14.902 24.937 -3.941 1.00 14.36 130 THR A O 1
ATOM 1073 N N . TYR A 1 136 ? 12.805 24.237 -4.430 1.00 15.19 131 TYR A N 1
ATOM 1074 C CA . TYR A 1 136 ? 13.175 23.789 -5.758 1.00 14.81 131 TYR A CA 1
ATOM 1075 C C . TYR A 1 136 ? 13.850 24.939 -6.506 1.00 15.50 131 TYR A C 1
ATOM 1076 O O . TYR A 1 136 ? 13.516 26.120 -6.309 1.00 15.45 131 TYR A O 1
ATOM 1085 N N . GLY A 1 137 ? 14.830 24.567 -7.328 1.00 14.47 132 GLY A N 1
ATOM 1086 C CA . GLY A 1 137 ? 15.457 25.507 -8.243 1.00 16.32 132 GLY A CA 1
ATOM 1087 C C . GLY A 1 137 ? 16.412 26.500 -7.604 1.00 16.79 132 GLY A C 1
ATOM 1088 O O . GLY A 1 137 ? 16.844 27.454 -8.236 1.00 21.00 132 GLY A O 1
ATOM 1089 N N . THR A 1 138 ? 16.766 26.283 -6.339 1.00 17.08 133 THR A N 1
ATOM 1090 C CA . THR A 1 138 ? 17.650 27.215 -5.649 1.00 15.84 133 THR A CA 1
ATOM 1091 C C . THR A 1 138 ? 19.085 26.705 -5.515 1.00 13.39 133 THR A C 1
ATOM 1092 O O . THR A 1 138 ? 19.342 25.517 -5.658 1.00 16.09 133 THR A O 1
ATOM 1096 N N . LYS A 1 139 ? 20.020 27.628 -5.244 1.00 16.17 134 LYS A N 1
ATOM 1097 C CA . LYS A 1 139 ? 21.407 27.262 -4.940 1.00 14.89 134 LYS A CA 1
ATOM 1098 C C . LYS A 1 139 ? 21.505 26.373 -3.715 1.00 14.77 134 LYS A C 1
ATOM 1099 O O . LYS A 1 139 ? 22.360 25.505 -3.655 1.00 14.75 134 LYS A O 1
ATOM 1105 N N . GLU A 1 140 ? 20.661 26.655 -2.723 1.00 15.22 135 GLU A N 1
ATOM 1106 C CA . GLU A 1 140 ? 20.651 25.872 -1.492 1.00 16.06 135 GLU A CA 1
ATOM 1107 C C . GLU A 1 140 ? 20.337 24.413 -1.814 1.00 13.83 135 GLU A C 1
ATOM 1108 O O . GLU A 1 140 ? 21.033 23.525 -1.349 1.00 15.62 135 GLU A O 1
ATOM 1110 N N . LEU A 1 141 ? 19.330 24.165 -2.659 1.00 13.94 136 LEU A N 1
ATOM 1111 C CA . LEU A 1 141 ? 18.996 22.789 -3.037 1.00 13.45 136 LEU A CA 1
ATOM 1112 C C . LEU A 1 141 ? 20.166 22.139 -3.767 1.00 12.04 136 LEU A C 1
ATOM 1113 O O . LEU A 1 141 ? 20.533 21.002 -3.468 1.00 13.24 136 LEU A O 1
ATOM 1118 N N . ALA A 1 142 ? 20.782 22.896 -4.694 1.00 11.40 137 ALA A N 1
ATOM 1119 C CA . ALA A 1 142 ? 21.925 22.368 -5.424 1.00 11.96 137 ALA A CA 1
ATOM 1120 C C . ALA A 1 142 ? 23.056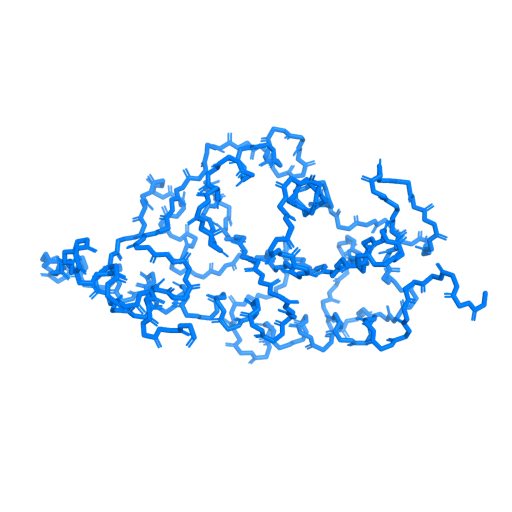 21.942 -4.491 1.00 12.22 137 ALA A C 1
ATOM 1121 O O . ALA A 1 142 ? 23.604 20.860 -4.621 1.00 12.19 137 ALA A O 1
ATOM 1123 N N . VAL A 1 143 ? 23.388 22.821 -3.538 1.00 11.79 138 VAL A N 1
ATOM 1124 C CA . VAL A 1 143 ? 24.444 22.505 -2.585 1.00 13.30 138 VAL A CA 1
ATOM 1125 C C . VAL A 1 143 ? 24.067 21.321 -1.660 1.00 11.42 138 VAL A C 1
ATOM 1126 O O . VAL A 1 143 ? 24.864 20.424 -1.451 1.00 12.60 138 VAL A O 1
ATOM 1130 N N . ASN A 1 144 ? 22.837 21.324 -1.165 1.00 12.85 139 ASN A N 1
ATOM 1131 C CA . ASN A 1 144 ? 22.350 20.259 -0.278 1.00 13.41 139 ASN A CA 1
ATOM 1132 C C . ASN A 1 144 ? 22.407 18.900 -0.964 1.00 12.54 139 ASN A C 1
ATOM 1133 O O . ASN A 1 144 ? 22.828 17.912 -0.396 1.00 13.78 139 ASN A O 1
ATOM 1138 N N . ALA A 1 145 ? 22.026 18.878 -2.250 1.00 13.13 140 ALA A N 1
ATOM 1139 C CA . ALA A 1 145 ? 22.055 17.656 -3.026 1.00 12.59 140 ALA A CA 1
ATOM 1140 C C . ALA A 1 145 ? 23.478 17.177 -3.313 1.00 12.31 140 ALA A C 1
ATOM 1141 O O . ALA A 1 145 ? 23.749 15.991 -3.242 1.00 14.78 140 ALA A O 1
ATOM 1143 N N . ALA A 1 146 ? 24.372 18.112 -3.656 1.00 11.71 141 ALA A N 1
ATOM 1144 C CA . ALA A 1 146 ? 25.779 17.772 -3.872 1.00 13.41 141 ALA A CA 1
ATOM 1145 C C . ALA A 1 146 ? 26.350 17.100 -2.635 1.00 13.96 141 ALA A C 1
ATOM 1146 O O . ALA A 1 146 ? 26.926 16.044 -2.715 1.00 15.49 141 ALA A O 1
ATOM 1148 N N . LYS A 1 147 ? 26.137 17.724 -1.487 1.00 14.61 142 LYS A N 1
ATOM 1149 C CA . LYS A 1 147 ? 26.714 17.204 -0.258 1.00 15.75 142 LYS A CA 1
ATOM 1150 C C . LYS A 1 147 ? 26.164 15.830 0.115 1.00 13.00 142 LYS A C 1
ATOM 1151 O O . LYS A 1 147 ? 26.930 14.910 0.429 1.00 17.09 142 LYS A O 1
ATOM 1157 N N . ALA A 1 148 ? 24.841 15.672 0.044 1.00 12.92 143 ALA A N 1
ATOM 1158 C CA . ALA A 1 148 ? 24.215 14.413 0.429 1.00 14.39 143 ALA A CA 1
ATOM 1159 C C . ALA A 1 148 ? 24.388 13.291 -0.600 1.00 13.70 143 ALA A C 1
ATOM 1160 O O . ALA A 1 148 ? 24.089 12.134 -0.302 1.00 14.01 143 ALA A O 1
ATOM 1162 N N . MET A 1 149 ? 24.834 13.640 -1.823 1.00 14.06 144 MET A N 1
ATOM 1163 C CA . MET A 1 149 ? 25.152 12.605 -2.795 1.00 14.93 144 MET A CA 1
ATOM 1164 C C . MET A 1 149 ? 26.628 12.206 -2.790 1.00 15.30 144 MET A C 1
ATOM 1165 O O . MET A 1 149 ? 27.041 11.308 -3.522 1.00 17.18 144 MET A O 1
ATOM 1170 N N . GLU A 1 150 ? 27.442 12.887 -1.977 1.00 16.05 145 GLU A N 1
ATOM 1171 C CA . GLU A 1 150 ? 28.853 12.526 -1.901 1.00 16.53 145 GLU A CA 1
ATOM 1172 C C . GLU A 1 150 ? 29.016 11.046 -1.611 1.00 16.15 145 GLU A C 1
ATOM 1173 O O . GLU A 1 150 ? 28.382 10.503 -0.695 1.00 17.58 145 GLU A O 1
ATOM 1179 N N . GLY A 1 151 ? 29.862 10.380 -2.382 1.00 16.46 146 GLY A N 1
ATOM 1180 C CA . GLY A 1 151 ? 30.107 8.959 -2.175 1.00 18.28 146 GLY A CA 1
ATOM 1181 C C . GLY A 1 151 ? 28.988 8.044 -2.643 1.00 16.79 146 GLY A C 1
ATOM 1182 O O . GLY A 1 151 ? 29.006 6.843 -2.382 1.00 17.96 146 GLY A O 1
ATOM 1183 N N . ARG A 1 152 ? 28.020 8.618 -3.351 1.00 16.47 147 ARG A N 1
ATOM 1184 C CA . ARG A 1 152 ? 26.865 7.877 -3.836 1.00 15.05 147 ARG A CA 1
ATOM 1185 C C . ARG A 1 152 ? 26.573 8.297 -5.257 1.00 15.45 147 ARG A C 1
ATOM 1186 O O . ARG A 1 152 ? 27.067 9.332 -5.723 1.00 17.23 147 ARG A O 1
ATOM 1194 N N . ARG A 1 153 ? 25.738 7.512 -5.914 1.00 14.28 148 ARG A N 1
ATOM 1195 C CA . ARG A 1 153 ? 25.249 7.850 -7.251 1.00 14.48 148 ARG A CA 1
ATOM 1196 C C . ARG A 1 153 ? 23.770 8.227 -7.266 1.00 13.13 148 ARG A C 1
ATOM 1197 O O . ARG A 1 153 ? 23.183 8.435 -8.332 1.00 14.41 148 ARG A O 1
ATOM 1205 N N . ALA A 1 154 ? 23.139 8.339 -6.092 1.00 12.52 149 ALA A N 1
ATOM 1206 C CA . ALA A 1 154 ? 21.787 8.854 -6.020 1.00 12.26 149 ALA A CA 1
ATOM 1207 C C . ALA A 1 154 ? 21.597 9.523 -4.685 1.00 11.48 149 ALA A C 1
ATOM 1208 O O . ALA A 1 154 ? 22.337 9.226 -3.749 1.00 14.01 149 ALA A O 1
ATOM 1210 N N . VAL A 1 155 ? 20.609 10.400 -4.630 1.00 11.80 150 VAL A N 1
ATOM 1211 C CA . VAL A 1 155 ? 20.256 11.110 -3.397 1.00 10.68 150 VAL A CA 1
ATOM 1212 C C . VAL A 1 155 ? 18.779 11.446 -3.427 1.00 11.84 150 VAL A C 1
ATOM 1213 O O . VAL A 1 155 ? 18.224 11.743 -4.487 1.00 13.65 150 VAL A O 1
ATOM 1217 N N . LEU A 1 156 ? 18.095 11.339 -2.290 1.00 11.99 151 LEU A N 1
ATOM 1218 C CA . LEU A 1 156 ? 16.735 11.814 -2.174 1.00 10.27 151 LEU A CA 1
ATOM 1219 C C . LEU A 1 156 ? 16.697 13.314 -1.818 1.00 12.52 151 LEU A C 1
ATOM 1220 O O . LEU A 1 156 ? 17.493 13.809 -1.008 1.00 15.29 151 LEU A O 1
ATOM 1225 N N . LEU A 1 157 ? 15.775 14.034 -2.430 1.00 11.85 152 LEU A N 1
ATOM 1226 C CA . LEU A 1 157 ? 15.618 15.457 -2.201 1.00 13.20 152 LEU A CA 1
ATOM 1227 C C . LEU A 1 157 ? 14.363 15.622 -1.362 1.00 13.78 152 LEU A C 1
ATOM 1228 O O . LEU A 1 157 ? 13.257 15.263 -1.770 1.00 11.71 152 LEU A O 1
ATOM 1233 N N . ALA A 1 158 ? 14.561 16.147 -0.146 1.00 12.91 153 ALA A N 1
ATOM 1234 C CA . ALA A 1 158 ? 13.488 16.210 0.818 1.00 12.59 153 ALA A CA 1
ATOM 1235 C C . ALA A 1 158 ? 12.197 16.835 0.266 1.00 9.80 153 ALA A C 1
ATOM 1236 O O . ALA A 1 158 ? 12.216 17.928 -0.291 1.00 12.90 153 ALA A O 1
ATOM 1238 N N . ASN A 1 159 ? 11.075 16.134 0.410 1.00 11.02 154 ASN A N 1
ATOM 1239 C CA . ASN A 1 159 ? 9.769 16.665 0.022 1.00 11.68 154 ASN A CA 1
ATOM 1240 C C . ASN A 1 159 ? 9.707 16.973 -1.465 1.00 12.26 154 ASN A C 1
ATOM 1241 O O . ASN A 1 159 ? 8.961 17.846 -1.883 1.00 13.38 154 ASN A O 1
ATOM 1246 N N . HIS A 1 160 ? 10.488 16.215 -2.226 1.00 11.88 155 HIS A N 1
ATOM 1247 C CA . HIS A 1 160 ? 10.701 16.601 -3.635 1.00 12.63 155 HIS A CA 1
ATOM 1248 C C . HIS A 1 160 ? 10.856 15.422 -4.570 1.00 12.19 155 HIS A C 1
ATOM 1249 O O . HIS A 1 160 ? 9.972 15.181 -5.403 1.00 14.59 155 HIS A O 1
ATOM 1256 N N . GLY A 1 161 ? 11.947 14.682 -4.463 1.00 11.26 156 GLY A N 1
ATOM 1257 C CA . GLY A 1 161 ? 12.177 13.590 -5.409 1.00 11.21 156 GLY A CA 1
ATOM 1258 C C . GLY A 1 161 ? 13.541 12.981 -5.309 1.00 12.59 156 GLY A C 1
ATOM 1259 O O . GLY A 1 161 ? 14.085 12.835 -4.220 1.00 14.00 156 GLY A O 1
ATOM 1260 N N . ILE A 1 162 ? 14.115 12.616 -6.443 1.00 13.61 157 ILE A N 1
ATOM 1261 C CA . ILE A 1 162 ? 15.358 11.904 -6.472 1.00 13.94 157 ILE A CA 1
ATOM 1262 C C . ILE A 1 162 ? 16.268 12.551 -7.507 1.00 12.30 157 ILE A C 1
ATOM 1263 O O . ILE A 1 162 ? 15.789 13.145 -8.483 1.00 14.32 157 ILE A O 1
ATOM 1268 N N . LEU A 1 163 ? 17.558 12.438 -7.273 1.00 12.10 158 LEU A N 1
ATOM 1269 C CA . 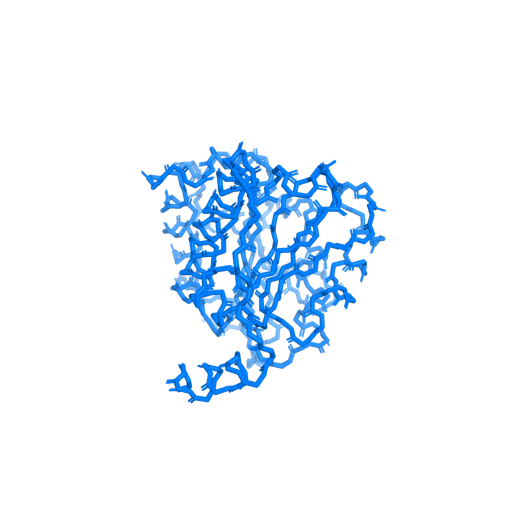LEU A 1 163 ? 18.600 12.811 -8.203 1.00 11.37 158 LEU A CA 1
ATOM 1270 C C . LEU A 1 163 ? 19.548 11.631 -8.327 1.00 13.43 158 LEU A C 1
ATOM 1271 O O . LEU A 1 163 ? 19.975 11.050 -7.324 1.00 15.49 158 LEU A O 1
ATOM 1276 N N . ALA A 1 164 ? 19.891 11.249 -9.562 1.00 13.19 159 ALA A N 1
ATOM 1277 C CA . ALA A 1 164 ? 20.864 10.190 -9.772 1.00 13.17 159 ALA A CA 1
ATOM 1278 C C . ALA A 1 164 ? 21.861 10.594 -10.840 1.00 13.33 159 ALA A C 1
ATOM 1279 O O . ALA A 1 164 ? 21.521 11.352 -11.737 1.00 15.24 159 ALA A O 1
ATOM 1281 N N . GLY A 1 165 ? 23.068 10.059 -10.742 1.00 13.56 160 GLY A N 1
ATOM 1282 C CA . GLY A 1 165 ? 24.109 10.342 -11.720 1.00 15.76 160 GLY A CA 1
ATOM 1283 C C . GLY A 1 165 ? 24.920 9.124 -12.062 1.00 16.35 160 GLY A C 1
ATOM 1284 O O . GLY A 1 165 ? 25.075 8.199 -11.255 1.00 18.64 160 GLY A O 1
ATOM 1285 N N . ALA A 1 166 ? 25.441 9.100 -13.286 1.00 15.91 161 ALA A N 1
ATOM 1286 C CA . ALA A 1 166 ? 26.298 8.007 -13.694 1.00 16.10 161 ALA A CA 1
ATOM 1287 C C . ALA A 1 166 ? 27.143 8.444 -14.865 1.00 17.85 161 ALA A C 1
ATOM 1288 O O . ALA A 1 166 ? 27.158 9.614 -15.208 1.00 17.24 161 ALA A O 1
ATOM 1290 N N . GLN A 1 167 ? 27.864 7.482 -15.430 1.00 19.66 162 GLN A N 1
ATOM 1291 C CA . GLN A 1 167 ? 28.773 7.733 -16.557 1.00 19.67 162 GLN A CA 1
ATOM 1292 C C . GLN A 1 167 ? 28.060 8.136 -17.843 1.00 19.59 162 GLN A C 1
ATOM 1293 O O . GLN A 1 167 ? 28.651 8.806 -18.699 1.00 19.89 162 GLN A O 1
ATOM 1295 N N . ASN A 1 168 ? 26.818 7.698 -17.999 1.00 18.37 163 ASN A N 1
ATOM 1296 C CA . ASN A 1 168 ? 26.000 8.028 -19.164 1.00 18.54 163 ASN A CA 1
ATOM 1297 C C . ASN A 1 168 ? 24.527 7.906 -18.818 1.00 19.50 163 ASN A C 1
ATOM 1298 O O . ASN A 1 168 ? 24.181 7.471 -17.706 1.00 20.05 163 ASN A O 1
ATOM 1303 N N . LEU A 1 169 ? 23.662 8.300 -19.742 1.00 18.66 164 LEU A N 1
ATOM 1304 C CA . LEU A 1 169 ? 22.221 8.357 -19.477 1.00 18.04 164 LEU A CA 1
ATOM 1305 C C . LEU A 1 169 ? 21.597 6.992 -19.291 1.00 18.28 164 LEU A C 1
ATOM 1306 O O . LEU A 1 169 ? 20.709 6.842 -18.460 1.00 18.35 164 LEU A O 1
ATOM 1311 N N . LEU A 1 170 ? 22.024 6.003 -20.074 1.00 18.47 165 LEU A N 1
ATOM 1312 C CA . LEU A 1 170 ? 21.529 4.638 -19.861 1.00 19.88 165 LEU A CA 1
ATOM 1313 C C . LEU A 1 170 ? 21.731 4.185 -18.405 1.00 19.96 165 LEU A C 1
ATOM 1314 O O . LEU A 1 170 ? 20.786 3.701 -17.780 1.00 20.49 165 LEU A O 1
ATOM 1319 N N . ASN A 1 171 ? 22.938 4.373 -17.880 1.00 18.85 166 ASN A N 1
ATOM 1320 C CA . ASN A 1 171 ? 23.260 3.980 -16.507 1.00 18.77 166 ASN A CA 1
ATOM 1321 C C . ASN A 1 171 ? 22.547 4.871 -15.497 1.00 17.82 166 ASN A C 1
ATOM 1322 O O . ASN A 1 171 ? 22.037 4.363 -14.492 1.00 16.65 166 ASN A O 1
ATOM 1327 N N . ALA A 1 172 ? 22.482 6.179 -15.753 1.00 16.08 167 ALA A N 1
ATOM 1328 C CA . ALA A 1 172 ? 21.712 7.077 -14.863 1.00 13.81 167 ALA A CA 1
ATOM 1329 C C . ALA A 1 172 ? 20.245 6.641 -14.793 1.00 16.09 167 ALA A C 1
ATOM 1330 O O . ALA A 1 172 ? 19.642 6.599 -13.716 1.00 15.82 167 ALA A O 1
ATOM 1332 N N . PHE A 1 173 ? 19.653 6.306 -15.941 1.00 15.14 168 PHE A N 1
ATOM 1333 C CA . PHE A 1 173 ? 18.279 5.845 -15.985 1.00 15.94 168 PHE A CA 1
ATOM 1334 C C . PHE A 1 173 ? 18.132 4.555 -15.176 1.00 15.11 168 PHE A C 1
ATOM 1335 O O . PHE A 1 173 ? 17.163 4.402 -14.404 1.00 16.53 168 PHE A O 1
ATOM 1343 N N . ASN A 1 174 ? 19.093 3.643 -15.303 1.00 15.74 169 ASN A N 1
ATOM 1344 C CA A ASN A 1 174 ? 19.049 2.365 -14.602 0.50 17.21 169 ASN A CA 1
ATOM 1345 C CA B ASN A 1 174 ? 18.979 2.382 -14.611 0.50 17.34 169 ASN A CA 1
ATOM 1346 C C . ASN A 1 174 ? 19.097 2.586 -13.108 1.00 15.87 169 ASN A C 1
ATOM 1347 O O . ASN A 1 174 ? 18.424 1.896 -12.360 1.00 16.91 169 ASN A O 1
ATOM 1356 N N . ILE A 1 175 ? 19.909 3.554 -12.694 1.00 14.10 170 ILE A N 1
ATOM 1357 C CA . ILE A 1 175 ? 19.971 3.903 -11.249 1.00 14.05 170 ILE A CA 1
ATOM 1358 C C . ILE A 1 175 ? 18.629 4.439 -10.756 1.00 12.60 170 ILE A C 1
ATOM 1359 O O . ILE A 1 175 ? 18.154 4.034 -9.689 1.00 14.52 170 ILE A O 1
ATOM 1364 N N . VAL A 1 176 ? 17.987 5.322 -11.507 1.00 13.19 171 VAL A N 1
ATOM 1365 C CA . VAL A 1 176 ? 16.694 5.847 -11.094 1.00 12.12 171 VAL A CA 1
ATOM 1366 C C . VAL A 1 176 ? 15.710 4.684 -10.954 1.00 13.85 171 VAL A C 1
ATOM 1367 O O . VAL A 1 176 ? 14.995 4.539 -9.962 1.00 14.17 171 VAL A O 1
ATOM 1371 N N . GLU A 1 177 ? 15.674 3.833 -11.961 1.00 13.81 172 GLU A N 1
ATOM 1372 C CA . GLU A 1 177 ? 14.773 2.715 -11.934 1.00 14.07 172 GLU A CA 1
ATOM 1373 C C . GLU A 1 177 ? 15.010 1.801 -10.750 1.00 13.45 172 GLU A C 1
ATOM 1374 O O . GLU A 1 177 ? 14.051 1.390 -10.093 1.00 13.90 172 GLU A O 1
ATOM 1380 N N A GLU A 1 178 ? 16.273 1.474 -10.498 0.50 13.90 173 GLU A N 1
ATOM 1381 N N B GLU A 1 178 ? 16.274 1.469 -10.496 0.50 13.95 173 GLU A N 1
ATOM 1382 C CA A GLU A 1 178 ? 16.623 0.549 -9.435 0.50 15.06 173 GLU A CA 1
ATOM 1383 C CA B GLU A 1 178 ? 16.632 0.534 -9.434 0.50 15.21 173 GLU A CA 1
ATOM 1384 C C A GLU A 1 178 ? 16.415 1.165 -8.061 0.50 14.42 173 GLU A C 1
ATOM 1385 C C B GLU A 1 178 ? 16.509 1.138 -8.039 0.50 14.63 173 GLU A C 1
ATOM 1386 O O A GLU A 1 178 ? 15.913 0.495 -7.153 0.50 14.04 173 GLU A O 1
ATOM 1387 O O B GLU A 1 178 ? 16.140 0.435 -7.098 0.50 15.02 173 GLU A O 1
ATOM 1398 N N . VAL A 1 179 ? 16.794 2.423 -7.899 1.00 13.55 174 VAL A N 1
ATOM 1399 C CA . VAL A 1 179 ? 16.549 3.095 -6.600 1.00 12.78 174 VAL A CA 1
ATOM 1400 C C . VAL A 1 179 ? 15.049 3.214 -6.340 1.00 12.84 174 VAL A C 1
ATOM 1401 O O . VAL A 1 179 ? 14.585 2.991 -5.221 1.00 13.53 174 VAL A O 1
ATOM 1405 N N . GLU A 1 180 ? 14.251 3.522 -7.357 1.00 13.02 175 GLU A N 1
ATOM 1406 C CA . GLU A 1 180 ? 12.811 3.568 -7.149 1.00 11.13 175 GLU A CA 1
ATOM 1407 C C . GLU A 1 180 ? 12.287 2.166 -6.737 1.00 11.63 175 GLU A C 1
ATOM 1408 O O . GLU A 1 180 ? 11.446 2.057 -5.811 1.00 13.03 175 GL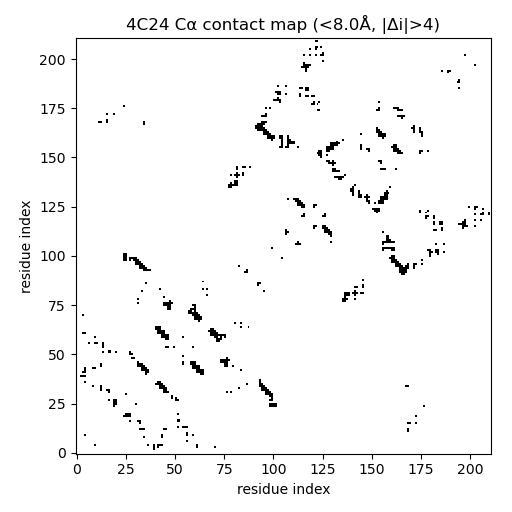U A O 1
ATOM 1414 N N . TYR A 1 181 ? 12.802 1.102 -7.357 1.00 11.08 176 TYR A N 1
ATOM 1415 C CA . TYR A 1 181 ? 12.377 -0.240 -7.031 1.00 10.89 176 TYR A CA 1
ATOM 1416 C C . TYR A 1 181 ? 12.742 -0.555 -5.579 1.00 12.03 176 TYR A C 1
ATOM 1417 O O . TYR A 1 181 ? 11.907 -1.083 -4.847 1.00 12.00 176 TYR A O 1
ATOM 1426 N N . CYS A 1 182 ? 13.972 -0.244 -5.213 1.00 11.66 177 CYS A N 1
ATOM 1427 C CA . CYS A 1 182 ? 14.446 -0.519 -3.847 1.00 10.79 177 CYS A CA 1
ATOM 1428 C C . CYS A 1 182 ? 13.625 0.286 -2.863 1.00 10.92 177 CYS A C 1
ATOM 1429 O O . CYS A 1 182 ? 13.290 -0.238 -1.772 1.00 11.46 177 CYS A O 1
ATOM 1432 N N . ALA A 1 183 ? 13.323 1.539 -3.191 1.00 11.12 178 ALA A N 1
ATOM 1433 C CA . ALA A 1 183 ? 12.511 2.368 -2.278 1.00 10.13 178 ALA A CA 1
ATOM 1434 C C . ALA A 1 183 ? 11.160 1.735 -2.065 1.00 10.17 178 ALA A C 1
ATOM 1435 O O . ALA A 1 183 ? 10.613 1.701 -0.957 1.00 11.79 178 ALA A O 1
ATOM 1437 N N . LYS A 1 184 ? 10.563 1.274 -3.150 1.00 9.48 179 LYS A N 1
ATOM 1438 C CA . LYS A 1 184 ? 9.273 0.615 -3.100 1.00 9.66 179 LYS A CA 1
ATOM 1439 C C . LYS A 1 184 ? 9.321 -0.649 -2.237 1.00 10.78 179 LYS A C 1
ATOM 1440 O O . LYS A 1 184 ? 8.462 -0.830 -1.378 1.00 11.43 179 LYS A O 1
ATOM 1446 N N . ILE A 1 185 ? 10.307 -1.514 -2.466 1.00 10.76 180 ILE A N 1
ATOM 1447 C CA . ILE A 1 185 ? 10.440 -2.738 -1.684 1.00 11.34 180 ILE A CA 1
ATOM 1448 C C . ILE A 1 185 ? 10.559 -2.360 -0.205 1.00 11.32 180 ILE A C 1
ATOM 1449 O O . ILE A 1 185 ? 9.899 -2.976 0.640 1.00 12.19 180 ILE A O 1
ATOM 1454 N N . TYR A 1 186 ? 11.388 -1.368 0.077 1.00 10.68 181 TYR A N 1
ATOM 1455 C CA . TYR A 1 186 ? 11.645 -0.991 1.491 1.00 10.15 181 TYR A CA 1
ATOM 1456 C C . TYR A 1 186 ? 10.364 -0.488 2.128 1.00 10.73 181 TYR A C 1
ATOM 1457 O O . TYR A 1 186 ? 10.022 -0.874 3.277 1.00 11.88 181 TYR A O 1
ATOM 1466 N N . CYS A 1 187 ? 9.651 0.388 1.451 1.00 9.81 182 CYS A N 1
ATOM 1467 C CA . CYS A 1 187 ? 8.421 0.942 2.010 1.00 9.55 182 CYS A CA 1
ATOM 1468 C C . CYS A 1 187 ? 7.366 -0.131 2.234 1.00 10.39 182 CYS A C 1
ATOM 1469 O O . CYS A 1 187 ? 6.700 -0.193 3.267 1.00 11.67 182 CYS A O 1
ATOM 1472 N N . LEU A 1 188 ? 7.177 -0.993 1.245 1.00 10.20 183 LEU A N 1
ATOM 1473 C CA . LEU A 1 188 ? 6.206 -2.047 1.358 1.00 10.52 183 LEU A CA 1
ATOM 1474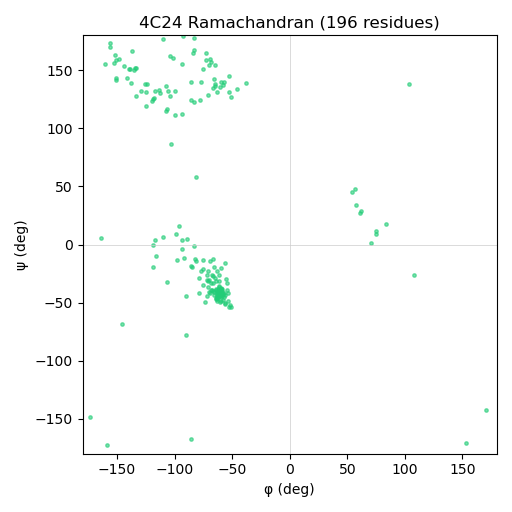 C C . LEU A 1 188 ? 6.598 -3.011 2.483 1.00 10.09 183 LEU A C 1
ATOM 1475 O O . LEU A 1 188 ? 5.719 -3.487 3.231 1.00 11.05 183 LEU A O 1
ATOM 1480 N N . ALA A 1 189 ? 7.890 -3.306 2.617 1.00 10.43 184 ALA A N 1
ATOM 1481 C CA . ALA A 1 189 ? 8.322 -4.211 3.693 1.00 10.86 184 ALA A CA 1
ATOM 1482 C C . ALA A 1 189 ? 8.011 -3.568 5.027 1.00 11.58 184 ALA A C 1
ATOM 1483 O O . ALA A 1 189 ? 7.570 -4.281 5.929 1.00 11.74 184 ALA A O 1
ATOM 1485 N N . LYS A 1 190 ? 8.189 -2.259 5.124 1.00 11.50 185 LYS A N 1
ATOM 1486 C CA A LYS A 1 190 ? 7.966 -1.551 6.413 0.50 11.64 185 LYS A CA 1
ATOM 1487 C CA B LYS A 1 190 ? 7.956 -1.585 6.409 0.50 11.83 185 LYS A CA 1
ATOM 1488 C C . LYS A 1 190 ? 6.493 -1.699 6.823 1.00 11.99 185 LYS A C 1
ATOM 1489 O O . LYS A 1 190 ? 6.154 -1.685 8.024 1.00 15.26 185 LYS A O 1
ATOM 1500 N N . ASN A 1 191 ? 5.579 -1.738 5.877 1.00 11.56 186 ASN A N 1
ATOM 1501 C CA . ASN A 1 191 ? 4.184 -1.950 6.200 1.00 10.47 186 ASN A CA 1
ATOM 1502 C C . ASN A 1 191 ? 3.879 -3.282 6.877 1.00 11.62 186 ASN A C 1
ATOM 1503 O O . ASN A 1 191 ? 2.941 -3.380 7.686 1.00 16.58 186 ASN A O 1
ATOM 1508 N N . PHE A 1 192 ? 4.665 -4.300 6.540 1.00 11.36 187 PHE A N 1
ATOM 1509 C CA . PHE A 1 192 ? 4.403 -5.674 6.985 1.00 11.63 187 PHE A CA 1
ATOM 1510 C C . PHE A 1 192 ? 5.124 -5.910 8.305 1.00 14.09 187 PHE A C 1
ATOM 1511 O O . PHE A 1 192 ? 4.554 -6.507 9.240 1.00 16.52 187 PHE A O 1
ATOM 1519 N N . GLY A 1 193 ? 6.371 -5.463 8.373 1.00 13.02 188 GLY A N 1
ATOM 1520 C CA . GLY A 1 193 ? 7.248 -5.785 9.515 1.00 13.90 188 GLY A CA 1
ATOM 1521 C C . GLY A 1 193 ? 8.552 -5.022 9.428 1.00 14.05 188 GLY A C 1
ATOM 1522 O O . GLY A 1 193 ? 8.588 -3.883 8.933 1.00 16.02 188 GLY A O 1
ATOM 1523 N N . GLU A 1 194 ? 9.624 -5.626 9.931 1.00 14.94 189 GLU A N 1
ATOM 1524 C CA . GLU A 1 194 ? 10.917 -4.967 9.944 1.00 16.96 189 GLU A CA 1
ATOM 1525 C C . GLU A 1 194 ? 11.745 -5.477 8.780 1.00 17.34 189 GLU A C 1
ATOM 1526 O O . GLU A 1 194 ? 12.140 -6.626 8.762 1.00 16.97 189 GLU A O 1
ATOM 1532 N N . PRO A 1 195 ? 12.000 -4.609 7.797 1.00 17.50 190 PRO A N 1
ATOM 1533 C CA . PRO A 1 195 ? 12.846 -5.015 6.681 1.00 18.78 190 PRO A CA 1
ATOM 1534 C C . PRO A 1 195 ? 14.219 -5.450 7.190 1.00 17.24 190 PRO A C 1
ATOM 1535 O O . PRO A 1 195 ? 14.786 -4.806 8.065 1.00 17.51 190 PRO A O 1
ATOM 1539 N N . VAL A 1 196 ? 14.742 -6.539 6.655 1.00 14.70 191 VAL A N 1
ATOM 1540 C CA . VAL A 1 196 ? 16.083 -6.983 6.973 1.00 14.61 191 VAL A CA 1
ATOM 1541 C C . VAL A 1 196 ? 17.084 -6.234 6.110 1.00 14.37 191 VAL A C 1
ATOM 1542 O O . VAL A 1 196 ? 16.989 -6.269 4.861 1.00 16.69 191 VAL A O 1
ATOM 1546 N N . VAL A 1 197 ? 18.031 -5.553 6.743 1.00 14.01 192 VAL A N 1
ATOM 1547 C CA . VAL A 1 197 ? 19.013 -4.747 6.030 1.00 13.06 192 VAL A CA 1
ATOM 1548 C C . VAL A 1 197 ? 20.346 -5.457 5.989 1.00 14.62 192 VAL A C 1
ATOM 1549 O O . VAL A 1 197 ? 20.892 -5.869 7.032 1.00 17.87 192 VAL A O 1
ATOM 1553 N N . LEU A 1 198 ? 20.891 -5.579 4.772 1.00 14.94 193 LEU A N 1
ATOM 1554 C CA . LEU A 1 198 ? 22.159 -6.248 4.583 1.00 14.33 193 LEU A CA 1
ATOM 1555 C C . LEU A 1 198 ? 23.269 -5.450 5.249 1.00 14.03 193 LEU A C 1
ATOM 1556 O O . LEU A 1 198 ? 23.240 -4.226 5.231 1.00 17.01 193 LEU A O 1
ATOM 1561 N N . PRO A 1 199 ? 24.249 -6.139 5.856 1.00 16.30 194 PRO A N 1
ATOM 1562 C CA . PRO A 1 199 ? 25.293 -5.382 6.567 1.00 17.81 194 PRO A CA 1
ATOM 1563 C C . PRO A 1 199 ? 26.255 -4.669 5.622 1.00 18.88 194 PRO A C 1
ATOM 1564 O O . PRO A 1 199 ? 26.371 -5.048 4.441 1.00 18.71 194 PRO A O 1
ATOM 1568 N N . ASP A 1 200 ? 26.928 -3.641 6.127 1.00 19.22 195 ASP A N 1
ATOM 1569 C CA . ASP A 1 200 ? 27.849 -2.853 5.323 1.00 19.60 195 ASP A CA 1
ATOM 1570 C C . ASP A 1 200 ? 28.913 -3.711 4.629 1.00 19.65 195 ASP A C 1
ATOM 1571 O O . ASP A 1 200 ? 29.265 -3.432 3.475 1.00 21.74 195 ASP A O 1
ATOM 1576 N N . GLU A 1 201 ? 29.434 -4.731 5.317 1.00 20.36 196 GLU A N 1
ATOM 1577 C CA . GLU A 1 201 ? 30.457 -5.617 4.732 1.00 22.17 196 GLU A CA 1
ATOM 1578 C C . GLU A 1 201 ? 29.922 -6.285 3.466 1.00 21.84 196 GLU A C 1
ATOM 1579 O O . GLU A 1 201 ? 30.628 -6.391 2.459 1.00 22.22 196 GLU A O 1
ATOM 1585 N N . GLU A 1 202 ? 28.676 -6.740 3.529 1.00 19.29 197 GLU A N 1
ATOM 1586 C CA . GLU A 1 202 ? 28.051 -7.385 2.375 1.00 18.16 197 GLU A CA 1
ATOM 1587 C C . GLU A 1 202 ? 27.864 -6.352 1.280 1.00 18.51 197 GLU A C 1
ATOM 1588 O O . GLU A 1 202 ? 28.091 -6.661 0.100 1.00 19.64 197 GLU A O 1
ATOM 1594 N N . MET A 1 203 ? 27.478 -5.132 1.651 1.00 17.88 198 MET A N 1
ATOM 1595 C CA . MET A 1 203 ? 27.327 -4.072 0.640 1.00 18.31 198 MET A CA 1
ATOM 1596 C C . MET A 1 203 ? 28.660 -3.637 0.025 1.00 20.11 198 MET A C 1
ATOM 1597 O O . MET A 1 203 ? 28.711 -3.286 -1.157 1.00 20.30 198 MET A O 1
ATOM 1602 N N . GLU A 1 204 ? 29.736 -3.673 0.814 1.00 19.76 199 GLU A N 1
ATOM 1603 C CA . GLU A 1 204 ? 31.086 -3.393 0.303 1.00 21.14 199 GLU A CA 1
ATOM 1604 C C . GLU A 1 204 ? 31.447 -4.443 -0.749 1.00 21.62 199 GLU A C 1
ATOM 1605 O O . GLU A 1 204 ? 31.996 -4.118 -1.818 1.00 23.41 199 GLU A O 1
ATOM 1607 N N . LEU A 1 205 ? 31.101 -5.698 -0.459 1.00 20.64 200 LEU A N 1
ATOM 1608 C CA . LEU A 1 205 ? 31.292 -6.798 -1.406 1.00 20.79 200 LEU A CA 1
ATOM 1609 C C . LEU A 1 205 ? 30.451 -6.568 -2.655 1.00 22.29 200 LEU A C 1
ATOM 1610 O O . LEU A 1 205 ? 30.926 -6.764 -3.770 1.00 24.32 200 LEU A O 1
ATOM 1615 N N . MET A 1 206 ? 29.216 -6.122 -2.462 1.00 19.73 201 MET A N 1
ATOM 1616 C CA . MET A 1 206 ? 28.316 -5.862 -3.564 1.00 21.00 201 MET A CA 1
ATOM 1617 C C . MET A 1 206 ? 28.886 -4.807 -4.512 1.00 22.05 201 MET A C 1
ATOM 1618 O O . MET A 1 206 ? 28.806 -4.964 -5.742 1.00 24.26 201 MET A O 1
ATOM 1623 N N . ALA A 1 207 ? 29.477 -3.758 -3.937 1.00 22.65 202 ALA A N 1
ATOM 1624 C CA . ALA A 1 207 ? 30.082 -2.686 -4.727 1.00 24.97 202 ALA A CA 1
ATOM 1625 C C . ALA A 1 207 ? 31.159 -3.244 -5.639 1.00 24.59 202 ALA A C 1
ATOM 1626 O O . ALA A 1 207 ? 31.244 -2.854 -6.804 1.00 28.36 202 ALA A O 1
ATOM 1628 N N . GLU A 1 208 ? 31.975 -4.149 -5.107 1.00 24.19 203 GLU A N 1
ATOM 1629 C CA . GLU A 1 208 ? 33.092 -4.707 -5.872 1.00 25.17 203 GLU A CA 1
ATOM 1630 C C . GLU A 1 208 ? 32.610 -5.639 -6.973 1.00 26.61 203 GLU A C 1
ATOM 1631 O O . GLU A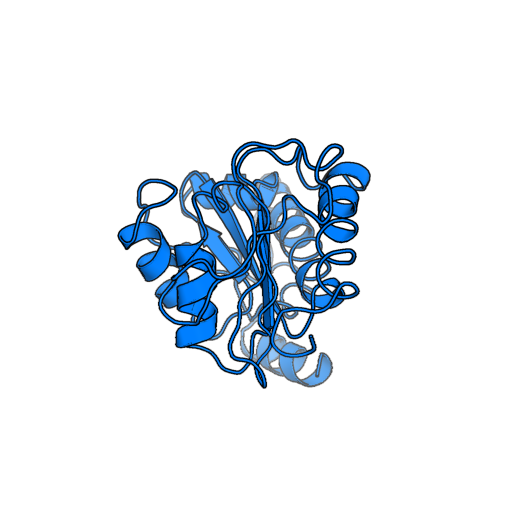 1 208 ? 33.167 -5.639 -8.069 1.00 30.25 203 GLU A O 1
ATOM 1637 N N . LYS A 1 209 ? 31.552 -6.399 -6.698 1.00 25.35 204 LYS A N 1
ATOM 1638 C CA . LYS A 1 209 ? 30.945 -7.277 -7.702 1.00 26.56 204 LYS A CA 1
ATOM 1639 C C . LYS A 1 209 ? 30.305 -6.501 -8.840 1.00 27.10 204 LYS A C 1
ATOM 1640 O O . LYS A 1 209 ? 30.319 -6.959 -9.989 1.00 29.63 204 LYS A O 1
ATOM 1646 N N . PHE A 1 210 ? 29.762 -5.326 -8.520 1.00 27.03 205 PHE A N 1
ATOM 1647 C CA . PHE A 1 210 ? 29.028 -4.504 -9.490 1.00 29.08 205 PHE A CA 1
ATOM 1648 C C . PHE A 1 210 ? 29.940 -3.783 -10.489 1.00 33.25 205 PHE A C 1
ATOM 1649 O O . PHE A 1 210 ? 29.496 -3.398 -11.575 1.00 36.67 205 PHE A O 1
ATOM 1657 N N . LYS A 1 211 ? 31.212 -3.622 -10.123 1.00 34.25 206 LYS A N 1
ATOM 1658 C CA . LYS A 1 211 ? 32.220 -2.977 -10.982 1.00 36.30 206 LYS A CA 1
ATOM 1659 C C . LYS A 1 211 ? 32.472 -3.742 -12.285 1.00 39.28 206 LYS A C 1
ATOM 1660 O O . LYS A 1 211 ? 32.116 -4.917 -12.412 1.00 44.29 206 LYS A O 1
#

Secondary structure (DSSP, 8-state):
--SS--HHHHHHHHHHHHHHHHTTS--STT-EEEEEETTTTEEEEPBTT--GGG--GGG-EEEETTS-EEE-SSPB-TTHHHHHHHHHH-SS--EEEEE--SHHHHHHHHT--B-SSSGGGGGT-S-B-EEPP--TTSHHHHHHHHHHHTTSSEEEETTTEEEEEESSHHHHHHHHHHHHHHHHHHHHHHHHS-PPPPPHHHHHHHHHHH-

CATH classification: 3.40.225.10

Radius of gyration: 16.58 Å; Cα contacts (8 Å, |Δi|>4): 485; chains: 1; bounding box: 32×38×46 Å